Protein AF-A0A2P6NDX2-F1 (afdb_monomer_lite)

Organism: NCBI:txid1890364

Structure (mmCIF, N/CA/C/O backbone):
data_AF-A0A2P6NDX2-F1
#
_entry.id   AF-A0A2P6NDX2-F1
#
loop_
_atom_site.group_PDB
_atom_site.id
_atom_site.type_symbol
_atom_site.label_atom_id
_atom_site.label_alt_id
_atom_site.label_comp_id
_atom_site.label_asym_id
_atom_site.label_entity_id
_atom_site.label_seq_id
_atom_site.pdbx_PDB_ins_code
_atom_site.Cartn_x
_atom_site.Cartn_y
_atom_site.Cartn_z
_atom_site.occupancy
_atom_site.B_iso_or_equiv
_atom_site.auth_seq_id
_atom_site.auth_comp_id
_atom_site.auth_asym_id
_atom_site.auth_atom_id
_atom_site.pdbx_PDB_model_num
ATOM 1 N N . MET A 1 1 ? 27.995 22.506 40.251 1.00 43.72 1 MET A N 1
ATOM 2 C CA . MET A 1 1 ? 27.588 23.643 39.399 1.00 43.72 1 MET A CA 1
ATOM 3 C C . MET A 1 1 ? 26.147 24.013 39.716 1.00 43.72 1 MET A C 1
ATOM 5 O O . MET A 1 1 ? 25.292 23.154 39.527 1.00 43.72 1 MET A O 1
ATOM 9 N N . PRO A 1 2 ? 25.868 25.212 40.254 1.00 53.62 2 PRO A N 1
ATOM 10 C CA . PRO A 1 2 ? 24.501 25.695 40.445 1.00 53.62 2 PRO A CA 1
ATOM 11 C C . PRO A 1 2 ? 23.892 26.147 39.107 1.00 53.62 2 PRO A C 1
ATOM 13 O O . PRO A 1 2 ? 24.566 26.796 38.309 1.00 53.62 2 PRO A O 1
ATOM 16 N N . SER A 1 3 ? 22.622 25.821 38.857 1.00 50.09 3 SER A N 1
ATOM 17 C CA . SER A 1 3 ? 21.907 26.276 37.656 1.00 50.09 3 SER A CA 1
ATOM 18 C C . SER A 1 3 ? 21.618 27.778 37.718 1.00 50.09 3 SER A C 1
ATOM 20 O O . SER A 1 3 ? 21.120 28.276 38.729 1.00 50.09 3 SER A O 1
ATOM 22 N N . ALA A 1 4 ? 21.885 28.499 36.627 1.00 51.75 4 ALA A N 1
ATOM 23 C CA . ALA A 1 4 ? 21.622 29.933 36.535 1.00 51.75 4 ALA A CA 1
ATOM 24 C C . ALA A 1 4 ? 20.109 30.225 36.549 1.00 51.75 4 ALA A C 1
ATOM 26 O O . ALA A 1 4 ? 19.379 29.828 35.642 1.00 51.75 4 ALA A O 1
ATOM 27 N N . MET A 1 5 ? 19.631 30.937 37.573 1.00 48.62 5 MET A N 1
ATOM 28 C CA . MET A 1 5 ? 18.219 31.313 37.692 1.00 48.62 5 MET A CA 1
ATOM 29 C C . MET A 1 5 ? 17.925 32.588 36.894 1.00 48.62 5 MET A C 1
ATOM 31 O O . MET A 1 5 ? 18.188 33.697 37.360 1.00 48.62 5 MET A O 1
ATOM 35 N N . LEU A 1 6 ? 17.341 32.436 35.704 1.00 50.91 6 LEU A N 1
ATOM 36 C CA . LEU A 1 6 ? 16.860 33.563 34.902 1.00 50.91 6 LEU A CA 1
ATOM 37 C C . LEU A 1 6 ? 15.672 34.248 35.600 1.00 50.91 6 LEU A C 1
ATOM 39 O O . LEU A 1 6 ? 14.599 33.663 35.751 1.00 50.91 6 LEU A O 1
ATOM 43 N N . ARG A 1 7 ? 15.856 35.505 36.019 1.00 58.16 7 ARG A N 1
ATOM 44 C CA . ARG A 1 7 ? 14.767 36.370 36.499 1.00 58.16 7 ARG A CA 1
ATOM 45 C C . ARG A 1 7 ? 14.107 37.082 35.322 1.00 58.16 7 ARG A C 1
ATOM 47 O O . ARG A 1 7 ? 14.784 37.517 34.395 1.00 58.16 7 ARG A O 1
ATOM 54 N N . THR A 1 8 ? 12.789 37.234 35.384 1.00 64.75 8 THR A N 1
ATOM 55 C CA . THR A 1 8 ? 12.047 38.076 34.433 1.00 64.75 8 THR A CA 1
ATOM 56 C C . THR A 1 8 ? 12.105 39.548 34.854 1.00 64.75 8 THR A C 1
ATOM 58 O O . THR A 1 8 ? 12.321 39.851 36.028 1.00 64.75 8 THR A O 1
ATOM 61 N N . ALA A 1 9 ? 11.900 40.477 33.913 1.00 62.69 9 ALA A N 1
ATOM 62 C CA . ALA A 1 9 ? 11.993 41.923 34.166 1.00 62.69 9 ALA A CA 1
ATOM 63 C C . ALA A 1 9 ? 10.978 42.455 35.204 1.00 62.69 9 ALA A C 1
ATOM 65 O O . ALA A 1 9 ? 11.167 43.537 35.747 1.00 62.69 9 ALA A O 1
ATOM 66 N N . SER A 1 10 ? 9.932 41.685 35.524 1.00 70.62 10 SER A N 1
ATOM 67 C CA . SER A 1 10 ? 8.971 41.964 36.601 1.00 70.62 10 SER A CA 1
ATOM 68 C C . SER A 1 10 ? 9.431 41.485 37.989 1.00 70.62 10 SER A C 1
ATOM 70 O O . SER A 1 10 ? 8.636 41.458 38.923 1.00 70.62 10 SER A O 1
ATOM 72 N N . GLY A 1 11 ? 10.684 41.042 38.138 1.00 71.50 11 GLY A N 1
ATOM 73 C CA . GLY A 1 11 ? 11.255 40.547 39.397 1.00 71.50 11 GLY A CA 1
ATOM 74 C C . GLY A 1 11 ? 10.827 39.126 39.789 1.00 71.50 11 GLY A C 1
ATOM 75 O O . GLY A 1 11 ? 11.496 38.495 40.608 1.00 71.50 11 GLY A O 1
ATOM 76 N N . ASN A 1 12 ? 9.770 38.584 39.176 1.00 55.78 12 ASN A N 1
ATOM 77 C CA . ASN A 1 12 ? 9.260 37.252 39.487 1.00 55.78 12 ASN A CA 1
ATOM 78 C C . ASN A 1 12 ? 10.273 36.145 39.146 1.00 55.78 12 ASN A C 1
ATOM 80 O O . ASN A 1 12 ? 10.767 36.030 38.015 1.00 55.78 12 ASN A O 1
ATOM 84 N N . ILE A 1 13 ? 10.528 35.292 40.143 1.00 56.09 13 ILE A N 1
ATOM 85 C CA . ILE A 1 13 ? 11.368 34.097 40.039 1.00 56.09 13 ILE A CA 1
ATOM 86 C C . ILE A 1 13 ? 10.532 32.979 39.409 1.00 56.09 13 ILE A C 1
ATOM 88 O O . ILE A 1 13 ? 9.844 32.223 40.095 1.00 56.09 13 ILE A O 1
ATOM 92 N N . VAL A 1 14 ? 10.588 32.875 38.082 1.00 47.34 14 VAL A N 1
ATOM 93 C CA . VAL A 1 14 ? 9.927 31.799 37.334 1.00 47.34 14 VAL A CA 1
ATOM 94 C C . VAL A 1 14 ? 10.680 30.492 37.581 1.00 47.34 14 VAL A C 1
ATOM 96 O O . VAL A 1 14 ? 11.675 30.195 36.925 1.00 47.34 14 VAL A O 1
ATOM 99 N N . THR A 1 15 ? 10.221 29.690 38.545 1.00 55.28 15 THR A N 1
ATOM 100 C CA . THR A 1 15 ? 10.760 28.334 38.716 1.00 55.28 15 THR A CA 1
ATOM 101 C C . THR A 1 15 ? 10.314 27.454 37.545 1.00 55.28 15 THR A C 1
ATOM 103 O O . THR A 1 15 ? 9.135 27.431 37.194 1.00 55.28 15 THR A O 1
ATOM 106 N N . GLU A 1 16 ? 11.223 26.671 36.961 1.00 53.25 16 GLU A N 1
ATOM 107 C CA . GLU A 1 16 ? 10.950 25.848 35.765 1.00 53.25 16 GLU A CA 1
ATOM 108 C C . GLU A 1 16 ? 9.905 24.725 35.973 1.00 53.25 16 GLU A C 1
ATOM 110 O O . GLU A 1 16 ? 9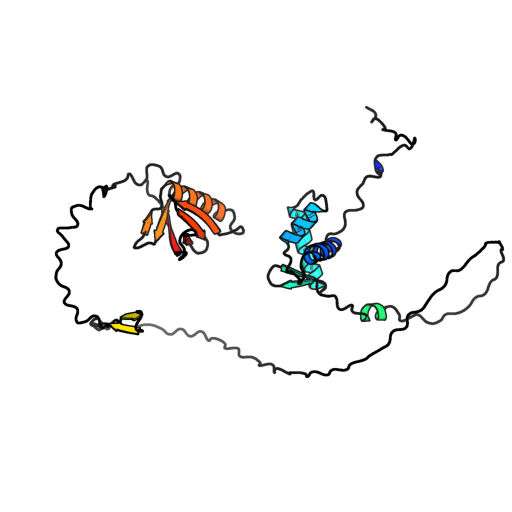.586 23.973 35.051 1.00 53.25 16 GLU A O 1
ATOM 115 N N . LYS A 1 17 ? 9.349 24.577 37.184 1.00 50.41 17 LYS A N 1
ATOM 116 C CA . LYS A 1 17 ? 8.439 23.482 37.550 1.00 50.41 17 LYS A CA 1
ATOM 117 C C . LYS A 1 17 ? 7.085 23.515 36.834 1.00 50.41 17 LYS A C 1
ATOM 119 O O . LYS A 1 17 ? 6.475 22.448 36.723 1.00 50.41 17 LYS A O 1
ATOM 124 N N . GLU A 1 18 ? 6.621 24.674 36.362 1.00 48.09 18 GLU A N 1
ATOM 125 C CA . GLU A 1 18 ? 5.244 24.838 35.861 1.00 48.09 18 GLU A CA 1
ATOM 126 C C . GLU A 1 18 ? 5.066 24.656 34.346 1.00 48.09 18 GLU A C 1
ATOM 128 O O . GLU A 1 18 ? 3.978 24.279 33.917 1.00 48.09 18 GLU A O 1
ATOM 133 N N . ASN A 1 19 ? 6.123 24.752 33.529 1.00 47.47 19 ASN A N 1
ATOM 134 C CA . ASN A 1 19 ? 6.049 24.459 32.084 1.00 47.47 19 ASN A CA 1
ATOM 135 C C . ASN A 1 19 ? 6.001 22.946 31.756 1.00 47.47 19 ASN A C 1
ATOM 137 O O . ASN A 1 19 ? 6.427 22.488 30.694 1.00 47.47 19 ASN A O 1
ATOM 141 N N . LYS A 1 20 ? 5.424 22.140 32.655 1.00 53.25 20 LYS A N 1
ATOM 142 C CA . LYS A 1 20 ? 5.029 20.759 32.362 1.00 53.25 20 LYS A CA 1
ATOM 143 C C . LYS A 1 20 ? 3.720 20.801 31.565 1.00 53.25 20 LYS A C 1
ATOM 145 O O . LYS A 1 20 ? 2.702 21.201 32.128 1.00 53.25 20 LYS A O 1
ATOM 150 N N . PRO A 1 21 ? 3.692 20.368 30.289 1.00 53.44 21 PRO A N 1
ATOM 151 C CA . PRO A 1 21 ? 2.494 20.480 29.464 1.00 53.44 21 PRO A CA 1
ATOM 152 C C . PRO A 1 21 ? 1.323 19.739 30.115 1.00 53.44 21 PRO A C 1
ATOM 154 O O . PRO A 1 21 ? 1.449 18.565 30.485 1.00 53.44 21 PRO A O 1
ATOM 157 N N . ALA A 1 22 ? 0.189 20.434 30.252 1.00 62.97 22 ALA A N 1
ATOM 158 C CA . ALA A 1 22 ? -0.996 19.934 30.941 1.00 62.97 22 ALA A CA 1
ATOM 159 C C . ALA A 1 22 ? -1.358 18.516 30.464 1.00 62.97 22 ALA A C 1
ATOM 161 O O . ALA A 1 22 ? -1.455 18.269 29.260 1.00 62.97 22 ALA A O 1
ATOM 162 N N . LYS A 1 23 ? -1.503 17.591 31.432 1.00 76.06 23 LYS A N 1
ATOM 163 C CA . LYS A 1 23 ? -1.561 16.119 31.270 1.00 76.06 23 LYS A CA 1
ATOM 164 C C . LYS A 1 23 ? -2.088 15.693 29.889 1.00 76.06 23 LYS A C 1
ATOM 166 O O . LYS A 1 23 ? -3.294 15.790 29.652 1.00 76.06 23 LYS A O 1
ATOM 171 N N . LYS A 1 24 ? -1.185 15.222 29.005 1.00 77.25 24 LYS A N 1
ATOM 172 C CA . LYS A 1 24 ? -1.464 14.982 27.572 1.00 77.25 24 LYS A CA 1
ATOM 173 C C . LYS A 1 24 ? -2.834 14.296 27.374 1.00 77.25 24 LYS A C 1
ATOM 175 O O . LYS A 1 24 ? -3.039 13.201 27.906 1.00 77.25 24 LYS A O 1
ATOM 180 N N . PRO A 1 25 ? -3.785 14.924 26.655 1.00 85.50 25 PRO A N 1
ATOM 181 C CA . PRO A 1 25 ? -5.173 14.472 26.612 1.00 85.50 25 PRO A CA 1
ATOM 182 C C . PRO A 1 25 ? -5.307 13.077 26.004 1.00 85.50 25 PRO A C 1
ATOM 184 O O . PRO A 1 25 ? -4.732 12.779 24.960 1.00 85.50 25 PRO A O 1
ATOM 187 N N . ALA A 1 26 ? -6.113 12.220 26.636 1.00 94.19 26 ALA A N 1
ATOM 188 C CA . ALA A 1 26 ? -6.358 10.875 26.130 1.00 94.19 26 ALA A CA 1
ATOM 189 C C . ALA A 1 26 ? -6.898 10.904 24.686 1.00 94.19 26 ALA A C 1
ATOM 191 O O . ALA A 1 26 ? -7.824 11.659 24.386 1.00 94.19 26 ALA A O 1
ATOM 192 N N . TYR A 1 27 ? -6.374 10.036 23.813 1.00 95.56 27 TYR A N 1
ATOM 193 C CA . TYR A 1 27 ? -6.704 9.999 22.378 1.00 95.56 27 TYR A CA 1
ATOM 194 C C . TYR A 1 27 ? -8.216 9.928 22.076 1.00 95.56 27 TYR A C 1
ATOM 196 O O . TYR A 1 27 ? -8.678 10.495 21.088 1.00 95.56 27 TYR A O 1
ATOM 204 N N . SER A 1 28 ? -9.013 9.315 22.958 1.00 94.19 28 SER A N 1
ATOM 205 C CA . SER A 1 28 ? -10.483 9.276 22.875 1.00 94.19 28 SER A CA 1
ATOM 206 C C . SER A 1 28 ? -11.162 10.653 22.953 1.00 94.19 28 SER A C 1
ATOM 208 O O . SER A 1 28 ? -12.260 10.818 22.421 1.00 94.19 28 SER A O 1
ATOM 210 N N . LYS A 1 29 ? -10.519 11.654 23.571 1.00 94.81 29 LYS A N 1
ATOM 211 C CA . LYS A 1 29 ? -10.961 13.059 23.578 1.00 94.81 29 LYS A CA 1
ATOM 212 C C . LYS A 1 29 ? -10.535 13.819 22.315 1.00 94.81 29 LYS A C 1
ATOM 214 O O . LYS A 1 29 ? -11.213 14.770 21.947 1.00 94.81 29 LYS A O 1
ATOM 219 N N . LEU A 1 30 ? -9.461 13.396 21.640 1.00 95.25 30 LEU A N 1
ATOM 220 C CA . LEU A 1 30 ? -8.894 14.081 20.466 1.00 95.25 30 LEU A CA 1
ATOM 221 C C . LEU A 1 30 ? -9.612 13.760 19.147 1.00 95.25 30 LEU A C 1
ATOM 223 O O . LEU A 1 30 ? -9.651 14.599 18.250 1.00 95.25 30 LEU A O 1
ATOM 227 N N . ILE A 1 31 ? -10.218 12.574 19.028 1.00 95.69 31 ILE A N 1
ATOM 228 C CA . ILE A 1 31 ? -10.838 12.114 17.773 1.00 95.69 31 ILE A CA 1
ATOM 229 C C . ILE A 1 31 ? -12.005 13.004 17.320 1.00 95.69 31 ILE A C 1
ATOM 231 O O . ILE A 1 31 ? -12.131 13.263 16.124 1.00 95.69 31 ILE A O 1
ATOM 235 N N . LEU A 1 32 ? -12.860 13.489 18.232 1.00 94.19 32 LEU A N 1
ATOM 236 C CA . LEU A 1 32 ? -14.007 14.315 17.830 1.00 94.19 32 LEU A CA 1
ATOM 237 C C . LEU A 1 32 ? -13.604 15.735 17.386 1.00 94.19 32 LEU A C 1
ATOM 239 O O . LEU A 1 32 ? -14.069 16.137 16.321 1.00 94.19 32 LEU A O 1
ATOM 243 N N . PRO A 1 33 ? -12.723 16.479 18.091 1.00 94.75 33 PRO A N 1
ATOM 244 C CA . PRO A 1 33 ? -12.142 17.720 17.572 1.00 94.75 33 PRO A CA 1
ATOM 245 C C . PRO A 1 33 ? -11.461 17.542 16.209 1.00 94.75 33 PRO A C 1
ATOM 247 O O . PRO A 1 33 ? -11.732 18.321 15.296 1.00 94.75 33 PRO A O 1
ATOM 250 N N . ALA A 1 34 ? -10.659 16.482 16.040 1.00 95.38 34 ALA A N 1
ATOM 251 C CA . ALA A 1 34 ? -9.997 16.167 14.774 1.00 95.38 34 ALA A CA 1
ATOM 252 C C . ALA A 1 34 ? -11.010 15.951 13.636 1.00 95.38 34 ALA A C 1
ATOM 254 O O . ALA A 1 34 ? -10.921 16.594 12.590 1.00 95.38 34 ALA A O 1
ATOM 255 N N . LEU A 1 35 ? -12.027 15.105 13.852 1.00 94.50 35 LEU A N 1
ATOM 256 C CA . LEU A 1 35 ? -13.100 14.883 12.879 1.00 94.50 35 LEU A CA 1
ATOM 257 C C . LEU A 1 35 ? -13.910 16.152 12.602 1.00 94.50 35 LEU A C 1
ATOM 259 O O . LEU A 1 35 ? -14.292 16.370 11.456 1.00 94.50 35 LEU A O 1
ATOM 263 N N . HIS A 1 36 ? -14.170 16.998 13.600 1.00 92.81 36 HIS A N 1
ATOM 264 C CA . HIS A 1 36 ? -14.852 18.272 13.376 1.00 92.81 36 HIS A CA 1
ATOM 265 C C . HIS A 1 36 ? -14.021 19.216 12.504 1.00 92.81 36 HIS A C 1
ATOM 267 O O . HIS A 1 36 ? -14.568 19.776 11.560 1.00 92.81 36 HIS A O 1
ATOM 273 N N . GLN A 1 37 ? -12.719 19.376 12.762 1.00 93.62 37 GLN A N 1
ATOM 274 C CA . GLN A 1 37 ? -11.866 20.247 11.946 1.00 93.62 37 GLN A CA 1
ATOM 275 C C . GLN A 1 37 ? -11.681 19.722 10.518 1.00 93.62 37 GLN A C 1
ATOM 277 O O . GLN A 1 37 ? -11.814 20.493 9.568 1.00 93.62 37 GLN A O 1
ATOM 282 N N . LEU A 1 38 ? -11.421 18.420 10.355 1.00 92.56 38 LEU A N 1
ATOM 283 C CA . LEU A 1 38 ? -11.221 17.804 9.040 1.00 92.56 38 LEU A CA 1
ATOM 284 C C . LEU A 1 38 ? -12.498 17.864 8.185 1.00 92.56 38 LEU A C 1
ATOM 286 O O . LEU A 1 38 ? -12.419 18.211 7.011 1.00 92.56 38 LEU A O 1
ATOM 290 N N . ASN A 1 39 ? -13.678 17.636 8.777 1.00 90.19 39 ASN A N 1
ATOM 291 C CA . ASN A 1 39 ? -14.957 17.757 8.064 1.00 90.19 39 ASN A CA 1
ATOM 292 C C . ASN A 1 39 ? -15.434 19.209 7.875 1.00 90.19 39 ASN A C 1
ATOM 294 O O . ASN A 1 39 ? -16.220 19.464 6.969 1.00 90.19 39 ASN A O 1
ATOM 298 N N . ARG A 1 40 ? -14.984 20.181 8.686 1.00 85.94 40 ARG A N 1
ATOM 299 C CA . ARG A 1 40 ? -15.386 21.598 8.538 1.00 85.94 40 ARG A CA 1
ATOM 300 C C . ARG A 1 40 ? -14.892 22.219 7.227 1.00 85.94 40 ARG A C 1
ATOM 302 O O . ARG A 1 40 ? -15.475 23.199 6.778 1.00 85.94 40 ARG A O 1
ATOM 309 N N . LYS A 1 41 ? -13.852 21.651 6.605 1.00 75.06 41 LYS A N 1
ATOM 310 C CA . LYS A 1 41 ? -13.335 22.088 5.298 1.00 75.06 41 LYS A CA 1
ATOM 311 C C . LYS A 1 41 ? -14.149 21.579 4.096 1.00 75.06 41 L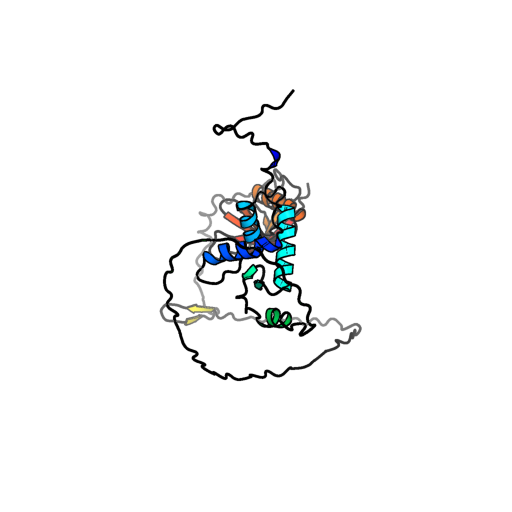YS A C 1
ATOM 313 O O . LYS A 1 41 ? -13.825 21.946 2.973 1.00 75.06 41 LYS A O 1
ATOM 318 N N . SER A 1 42 ? -15.191 20.767 4.299 1.00 68.25 42 SER A N 1
ATOM 319 C CA . SER A 1 42 ? -16.009 20.202 3.217 1.00 68.25 42 SER A CA 1
ATOM 320 C C . SER A 1 42 ? -17.507 20.420 3.435 1.00 68.25 42 SER A C 1
ATOM 322 O O . SER A 1 42 ? -18.053 20.090 4.485 1.00 68.25 42 SER A O 1
ATOM 324 N N . SER A 1 43 ? -18.206 20.904 2.403 1.00 59.34 43 SER A N 1
ATOM 325 C CA . SER A 1 43 ? -19.660 21.159 2.424 1.00 59.34 43 SER A CA 1
ATOM 326 C C . SER A 1 43 ? -20.520 19.895 2.583 1.00 59.34 43 SER A C 1
ATOM 328 O O . SER A 1 43 ? -21.696 19.973 2.940 1.00 59.34 43 SER A O 1
ATOM 330 N N . ARG A 1 44 ? -19.940 18.716 2.336 1.00 70.00 44 ARG A N 1
ATOM 331 C CA . ARG A 1 44 ? -20.549 17.397 2.546 1.00 70.00 44 ARG A CA 1
ATOM 332 C C . ARG A 1 44 ? -19.759 16.637 3.612 1.00 70.00 44 ARG A C 1
ATOM 334 O O . ARG A 1 44 ? -18.568 16.865 3.789 1.00 70.00 44 ARG A O 1
ATOM 341 N N . ALA A 1 45 ? -20.416 15.718 4.319 1.00 75.50 45 ALA A N 1
ATOM 342 C CA . ALA A 1 45 ? -19.763 14.897 5.338 1.00 75.50 45 ALA A CA 1
ATOM 343 C C . ALA A 1 45 ? -18.745 13.949 4.679 1.00 75.50 45 ALA A C 1
ATOM 345 O O . ALA A 1 45 ? -19.141 12.986 4.020 1.00 75.50 45 ALA A O 1
ATOM 346 N N . HIS A 1 46 ? -17.448 14.234 4.812 1.00 83.94 46 HIS A N 1
ATOM 347 C CA . HIS A 1 46 ? -16.406 13.474 4.128 1.00 83.94 46 HIS A CA 1
ATOM 348 C C . HIS A 1 46 ? -15.913 12.270 4.954 1.00 83.94 46 HIS A C 1
ATOM 350 O O . HIS A 1 46 ? -15.719 12.357 6.169 1.00 83.94 46 HIS A O 1
ATOM 356 N N . PRO A 1 47 ? -15.690 11.112 4.309 1.00 91.38 47 PRO A N 1
ATOM 357 C CA . PRO A 1 47 ? -15.188 9.918 4.978 1.00 91.38 47 PRO A CA 1
ATOM 358 C C . PRO A 1 47 ? -13.701 10.083 5.339 1.00 91.38 47 PRO A C 1
ATOM 360 O O . PRO A 1 47 ? -12.813 9.817 4.533 1.00 91.38 47 PRO A O 1
ATOM 363 N N . THR A 1 48 ? -13.421 10.484 6.580 1.00 95.62 48 THR A N 1
ATOM 364 C CA . THR A 1 48 ? -12.058 10.706 7.093 1.00 95.62 48 THR A CA 1
ATOM 365 C C . THR A 1 48 ? -11.385 9.375 7.446 1.00 95.62 48 THR A C 1
ATOM 367 O O . THR A 1 48 ? -11.944 8.586 8.203 1.00 95.62 48 THR A O 1
ATOM 370 N N . SER A 1 49 ? -10.181 9.107 6.938 1.00 96.50 49 SER A N 1
ATOM 371 C CA . SER A 1 49 ? -9.435 7.868 7.218 1.00 96.50 49 SER A CA 1
ATOM 372 C C . SER A 1 49 ? -8.590 7.958 8.502 1.00 96.50 49 SER A C 1
ATOM 374 O O . SER A 1 49 ? -8.277 9.051 8.983 1.00 96.50 49 SER A O 1
ATOM 376 N N . VAL A 1 50 ? -8.170 6.817 9.071 1.00 96.19 50 VAL A N 1
ATOM 377 C CA . VAL A 1 50 ? -7.288 6.831 10.262 1.00 96.19 50 VAL A CA 1
ATOM 378 C C . VAL A 1 50 ? -5.939 7.523 9.997 1.00 96.19 50 VAL A C 1
ATOM 380 O O . VAL A 1 50 ? -5.533 8.307 10.852 1.00 96.19 50 VAL A O 1
ATOM 383 N N . PRO A 1 51 ? -5.250 7.328 8.850 1.00 97.00 51 PRO A N 1
ATOM 384 C CA . PRO A 1 51 ? -4.027 8.075 8.543 1.00 97.00 51 PRO A CA 1
ATOM 385 C C . PRO A 1 51 ? -4.213 9.599 8.561 1.00 97.00 51 PRO A C 1
ATOM 387 O O . PRO A 1 51 ? -3.337 10.304 9.057 1.00 97.00 51 PRO A O 1
ATOM 390 N N . ALA A 1 52 ? -5.364 10.114 8.110 1.00 95.94 52 ALA A N 1
ATOM 391 C CA . ALA A 1 52 ? -5.672 11.544 8.183 1.00 95.94 52 ALA A CA 1
ATOM 392 C C . ALA A 1 52 ? -5.833 12.034 9.635 1.00 95.94 52 ALA A C 1
ATOM 394 O O . ALA A 1 52 ? -5.316 13.095 9.983 1.00 95.94 52 ALA A O 1
ATOM 395 N N . LEU A 1 53 ? -6.476 11.240 10.504 1.00 96.06 53 LEU A N 1
ATOM 396 C CA . LEU A 1 53 ? -6.554 11.531 11.942 1.00 96.06 53 LEU A CA 1
ATOM 397 C C . LEU A 1 53 ? -5.172 11.505 12.607 1.00 96.06 53 LEU A C 1
ATOM 399 O O . LEU A 1 53 ? -4.861 12.406 13.379 1.00 96.06 53 LEU A O 1
ATOM 403 N N . VAL A 1 54 ? -4.331 10.516 12.291 1.00 96.62 54 VAL A N 1
ATOM 404 C CA . VAL A 1 54 ? -2.957 10.433 12.816 1.00 96.62 54 VAL A CA 1
ATOM 405 C C . VAL A 1 54 ? -2.143 11.651 12.375 1.00 96.62 54 VAL A C 1
ATOM 407 O O . VAL A 1 54 ? -1.568 12.316 13.230 1.00 96.62 54 VAL A O 1
ATOM 410 N N . LYS A 1 55 ? -2.168 12.010 11.082 1.00 96.12 55 LYS A N 1
ATOM 411 C CA . LYS A 1 55 ? -1.482 13.205 10.561 1.00 96.12 55 LYS A CA 1
ATOM 412 C C . LYS A 1 55 ? -1.971 14.488 11.242 1.00 96.12 55 LYS A C 1
ATOM 414 O O . LYS A 1 55 ? -1.147 15.320 11.601 1.00 96.12 55 LYS A O 1
ATOM 419 N N . TRP A 1 56 ? -3.279 14.640 11.471 1.00 95.81 56 TRP A N 1
ATOM 420 C CA . TRP A 1 56 ? -3.814 15.796 12.199 1.00 95.81 56 TRP A CA 1
ATOM 421 C C . TRP A 1 56 ? -3.328 15.839 13.657 1.00 95.81 56 TRP A C 1
ATOM 423 O O . TRP A 1 56 ? -2.896 16.898 14.108 1.00 95.81 56 TRP A O 1
ATOM 433 N N . VAL A 1 57 ? -3.329 14.713 14.387 1.00 95.94 57 VAL A N 1
ATOM 434 C CA . VAL A 1 57 ? -2.843 14.691 15.782 1.00 95.94 57 VAL A CA 1
ATOM 435 C C . VAL A 1 57 ? -1.342 15.001 15.841 1.00 95.94 57 VAL A C 1
ATOM 437 O O . VAL A 1 57 ? -0.960 15.838 16.651 1.00 95.94 57 VAL A O 1
ATOM 440 N N . SER A 1 58 ? -0.514 14.431 14.957 1.00 94.81 58 SER A N 1
ATOM 441 C CA . SER A 1 58 ? 0.931 14.729 14.889 1.00 94.81 58 SER A CA 1
ATOM 442 C C . SER A 1 58 ? 1.254 16.198 14.586 1.00 94.81 58 SER A C 1
ATOM 444 O O . SER A 1 58 ? 2.327 16.662 14.948 1.00 94.81 58 SER A O 1
ATOM 446 N N . LEU A 1 59 ? 0.353 16.927 13.917 1.00 94.06 59 LEU A N 1
ATOM 447 C CA . LEU A 1 59 ? 0.515 18.358 13.620 1.00 94.06 59 LEU A CA 1
ATOM 448 C C . LEU A 1 59 ? 0.031 19.279 14.754 1.00 94.06 59 LEU A C 1
ATOM 450 O O . LEU A 1 59 ? 0.396 20.448 14.774 1.00 94.06 59 LEU A O 1
ATOM 454 N N . ASN A 1 60 ? -0.802 18.779 15.675 1.00 94.81 60 ASN A N 1
ATOM 455 C CA . ASN A 1 60 ? -1.380 19.567 16.775 1.00 94.81 60 ASN A CA 1
ATOM 456 C C . ASN A 1 60 ? -0.783 19.213 18.151 1.00 94.81 60 ASN A C 1
ATOM 458 O O . ASN A 1 60 ? -1.002 19.941 19.118 1.00 94.81 60 ASN A O 1
ATOM 462 N N . TYR A 1 61 ? -0.060 18.095 18.264 1.00 93.06 61 TYR A N 1
ATOM 463 C CA . TYR A 1 61 ? 0.497 17.589 19.516 1.00 93.06 61 TYR A CA 1
ATOM 464 C C . TYR A 1 61 ? 1.863 16.941 19.282 1.00 93.06 61 TYR A C 1
ATOM 466 O O . TYR A 1 61 ? 2.003 16.089 18.409 1.00 93.06 61 TYR A O 1
ATOM 474 N N . ASP A 1 62 ? 2.841 17.259 20.135 1.00 92.25 62 ASP A N 1
ATOM 475 C CA . ASP A 1 62 ? 4.101 16.512 20.211 1.00 92.25 62 ASP A CA 1
ATOM 476 C C . ASP A 1 62 ? 3.828 15.027 20.535 1.00 92.25 62 ASP A C 1
ATOM 478 O O . ASP A 1 62 ? 3.310 14.683 21.610 1.00 92.25 62 ASP A O 1
ATOM 482 N N . LEU A 1 63 ? 4.197 14.144 19.605 1.00 91.12 63 LEU A N 1
ATOM 483 C CA . LEU A 1 63 ? 4.075 12.693 19.710 1.00 91.12 63 LEU A CA 1
ATOM 484 C C . LEU A 1 63 ? 5.459 12.035 19.621 1.00 91.12 63 LEU A C 1
ATOM 486 O O . LEU A 1 63 ? 5.919 11.699 18.532 1.00 91.12 63 LEU A O 1
ATOM 490 N N . LYS A 1 64 ? 6.064 11.750 20.783 1.00 89.81 64 LYS A N 1
ATOM 491 C CA . LYS A 1 64 ? 7.356 11.037 20.907 1.00 89.81 64 LYS A CA 1
ATOM 492 C C . LYS A 1 64 ? 7.444 9.699 20.151 1.00 89.81 64 LYS A C 1
ATOM 494 O O . LYS A 1 64 ? 8.540 9.250 19.851 1.00 89.81 64 LYS A O 1
ATOM 499 N N . ASP A 1 65 ? 6.313 9.047 19.879 1.00 94.94 65 ASP A N 1
ATOM 500 C CA . ASP A 1 65 ? 6.237 7.803 19.106 1.00 94.94 65 ASP A CA 1
ATOM 501 C C . ASP A 1 65 ? 4.965 7.803 18.244 1.00 94.94 65 ASP A C 1
ATOM 503 O O . ASP A 1 65 ? 3.846 7.612 18.736 1.00 94.94 65 ASP A O 1
ATOM 507 N N . GLN A 1 66 ? 5.143 8.003 16.936 1.00 94.38 66 GLN A N 1
ATOM 508 C CA . GLN A 1 66 ? 4.048 8.009 15.967 1.00 94.38 66 GLN A CA 1
ATOM 509 C C . GLN A 1 66 ? 3.425 6.617 15.758 1.00 94.38 66 GLN A C 1
ATOM 511 O O . GLN A 1 66 ? 2.219 6.525 15.517 1.00 94.38 66 GLN A O 1
ATOM 516 N N . ARG A 1 67 ? 4.199 5.525 15.877 1.00 96.12 67 ARG A N 1
ATOM 517 C CA . ARG A 1 67 ? 3.700 4.150 15.684 1.00 96.12 67 ARG A CA 1
ATOM 518 C C . ARG A 1 67 ? 2.752 3.773 16.825 1.00 96.12 67 ARG A C 1
ATOM 520 O O . ARG A 1 67 ? 1.624 3.340 16.572 1.00 96.12 67 ARG A O 1
ATOM 527 N N . ARG A 1 68 ? 3.154 4.010 18.077 1.00 96.00 68 ARG A N 1
ATOM 528 C CA . ARG A 1 68 ? 2.320 3.762 19.267 1.00 96.00 68 ARG A CA 1
ATOM 529 C C . ARG A 1 68 ? 1.136 4.723 19.350 1.00 96.00 68 ARG A C 1
ATOM 531 O O . ARG A 1 68 ? 0.031 4.283 19.669 1.00 96.00 68 ARG A O 1
ATOM 538 N N . ALA A 1 69 ? 1.307 5.996 18.982 1.00 94.88 69 ALA A N 1
ATOM 539 C CA . ALA A 1 69 ? 0.187 6.931 18.866 1.00 94.88 69 ALA A CA 1
ATOM 540 C C . ALA A 1 69 ? -0.848 6.464 17.825 1.00 94.88 69 ALA A C 1
ATOM 542 O O . ALA A 1 69 ? -2.042 6.428 18.126 1.00 94.88 69 ALA A O 1
ATOM 543 N N . ALA A 1 70 ? -0.414 6.014 16.642 1.00 96.06 70 ALA A N 1
ATOM 544 C CA . ALA A 1 70 ? -1.309 5.485 15.613 1.00 96.06 70 ALA A CA 1
ATOM 545 C C . ALA A 1 70 ? -2.083 4.237 16.077 1.00 96.06 70 ALA A C 1
ATOM 547 O O . ALA A 1 70 ? -3.275 4.116 15.786 1.00 96.06 70 ALA A O 1
ATOM 548 N N . GLN A 1 71 ? -1.456 3.332 16.839 1.00 97.56 71 GLN A N 1
ATOM 549 C CA . GLN A 1 71 ? -2.152 2.193 17.455 1.00 97.56 71 GLN A CA 1
ATOM 550 C C . GLN A 1 71 ? -3.204 2.641 18.485 1.00 97.56 71 GLN A C 1
ATOM 552 O O . GLN A 1 71 ? -4.336 2.152 18.462 1.00 97.56 71 GLN A O 1
ATOM 557 N N . CYS A 1 72 ? -2.869 3.596 19.358 1.00 96.69 72 CYS A N 1
ATOM 558 C CA . CYS A 1 72 ? -3.805 4.152 20.338 1.00 96.69 72 CYS A CA 1
ATOM 559 C C . CYS A 1 72 ? -4.991 4.868 19.671 1.00 96.69 72 CYS A C 1
ATOM 561 O O . CYS A 1 72 ? -6.132 4.686 20.097 1.00 96.69 72 CYS A O 1
ATOM 563 N N . ILE A 1 73 ? -4.746 5.618 18.591 1.00 96.88 73 ILE A N 1
ATOM 564 C CA . ILE A 1 73 ? -5.789 6.267 17.787 1.00 96.88 73 ILE A CA 1
ATOM 565 C C . ILE A 1 73 ? -6.686 5.213 17.120 1.00 96.88 73 ILE A C 1
ATOM 567 O O . ILE A 1 73 ? -7.903 5.317 17.238 1.00 96.88 73 ILE A O 1
ATOM 571 N N . ARG A 1 74 ? -6.129 4.151 16.510 1.00 97.00 74 ARG A N 1
ATOM 572 C CA . ARG A 1 74 ? -6.921 3.029 15.954 1.00 97.00 74 ARG A CA 1
ATOM 573 C C . ARG A 1 74 ? -7.853 2.414 17.007 1.00 97.00 74 ARG A C 1
ATOM 575 O O . ARG A 1 74 ? -9.051 2.298 16.754 1.00 97.00 74 ARG A O 1
ATOM 582 N N . LYS A 1 75 ? -7.337 2.079 18.198 1.00 97.62 75 LYS A N 1
ATOM 583 C CA . LYS A 1 75 ? -8.147 1.526 19.304 1.00 97.62 75 LYS A CA 1
ATOM 584 C C . LYS A 1 75 ? -9.253 2.497 19.743 1.00 97.62 75 LYS A C 1
ATOM 586 O O . LYS A 1 75 ? -10.409 2.099 19.845 1.00 97.62 75 LYS A O 1
ATOM 591 N N . ALA A 1 76 ? -8.930 3.775 19.940 1.00 97.12 76 ALA A N 1
ATOM 592 C CA . ALA A 1 76 ? -9.900 4.776 20.381 1.00 97.12 76 ALA A CA 1
ATOM 593 C C . ALA A 1 76 ? -10.967 5.120 19.315 1.00 97.12 76 ALA A C 1
ATOM 595 O O . ALA A 1 76 ? -12.103 5.428 19.678 1.00 97.12 76 ALA A O 1
ATOM 596 N N . VAL A 1 77 ? -10.651 5.021 18.016 1.00 97.62 77 VAL A N 1
ATOM 597 C CA . VAL A 1 77 ? -11.642 5.139 16.926 1.00 97.62 77 VAL A CA 1
ATOM 598 C C . VAL A 1 77 ? -12.615 3.958 16.950 1.00 97.62 77 VAL A C 1
ATOM 600 O O . VAL A 1 77 ? -13.823 4.177 16.866 1.00 97.62 77 VAL A O 1
ATOM 603 N N . LEU A 1 78 ? -12.126 2.726 17.133 1.00 96.88 78 LEU A N 1
ATOM 604 C CA . LEU A 1 78 ? -12.984 1.539 17.251 1.00 96.88 78 LEU A CA 1
ATOM 605 C C . LEU A 1 78 ? -13.933 1.636 18.458 1.00 96.88 78 LEU A C 1
ATOM 607 O O . LEU A 1 78 ? -15.124 1.364 18.315 1.00 96.88 78 LEU A O 1
ATOM 611 N N . GLU A 1 79 ? -13.459 2.106 19.616 1.00 96.69 79 GLU A N 1
ATOM 612 C CA . GLU A 1 79 ? -14.328 2.369 20.776 1.00 96.69 79 GLU A CA 1
ATOM 613 C C . GLU A 1 79 ? -15.385 3.448 20.494 1.00 96.69 79 GLU A C 1
ATOM 615 O O . GLU A 1 79 ? -16.553 3.287 20.848 1.00 96.69 79 GLU A O 1
ATOM 620 N N . ALA A 1 80 ? -15.033 4.529 19.793 1.00 95.94 80 ALA A N 1
ATOM 621 C CA . ALA A 1 80 ? -15.998 5.563 19.418 1.00 95.94 80 ALA A CA 1
ATOM 622 C C . ALA A 1 80 ? -17.046 5.078 18.384 1.00 95.94 80 ALA A C 1
ATOM 624 O O . ALA A 1 80 ? -18.178 5.575 18.382 1.00 95.94 80 ALA A O 1
ATOM 625 N N . VAL A 1 81 ? -16.710 4.078 17.558 1.00 96.00 81 VAL A N 1
ATOM 626 C CA . VAL A 1 81 ? -17.663 3.365 16.685 1.00 96.00 81 VAL A CA 1
ATOM 627 C C . VAL A 1 81 ? -18.567 2.425 17.494 1.00 96.00 81 VAL A C 1
ATOM 629 O O . VAL A 1 81 ? -19.783 2.471 17.304 1.00 96.00 81 VAL A O 1
ATOM 632 N N . LYS A 1 82 ? -18.037 1.653 18.460 1.00 95.44 82 LYS A N 1
ATOM 633 C CA . LYS A 1 82 ? -18.858 0.854 19.402 1.00 95.44 82 LYS A CA 1
ATOM 634 C C . LYS A 1 82 ? -19.863 1.728 20.161 1.00 95.44 82 LYS A C 1
ATOM 636 O O . LYS A 1 82 ? -21.036 1.379 20.264 1.00 95.44 82 LYS A O 1
ATOM 641 N N . GLN A 1 83 ? -19.423 2.904 20.617 1.00 94.06 83 GLN A N 1
ATOM 642 C CA . GLN A 1 83 ? -20.253 3.926 21.272 1.00 94.06 83 GLN A CA 1
ATOM 643 C C . GLN A 1 83 ? -21.257 4.620 20.325 1.00 94.06 83 GLN A C 1
ATOM 645 O O . GLN A 1 83 ? -22.003 5.489 20.770 1.00 94.06 83 GLN A O 1
ATOM 650 N N . LYS A 1 84 ? -21.284 4.284 19.024 1.00 94.19 84 LYS A N 1
ATOM 651 C CA . LYS A 1 84 ? -22.161 4.880 17.993 1.00 94.19 84 LYS A CA 1
ATOM 652 C C . LYS A 1 84 ? -22.026 6.409 17.864 1.00 94.19 84 LYS A C 1
ATOM 654 O O . LYS A 1 84 ? -22.952 7.076 17.410 1.00 94.19 84 LYS A O 1
ATOM 659 N N . ARG A 1 85 ? -20.859 6.961 18.229 1.00 93.44 85 ARG A N 1
ATOM 660 C CA . ARG A 1 85 ? -20.502 8.394 18.103 1.00 93.44 85 ARG A CA 1
ATOM 661 C C . ARG A 1 85 ? -19.907 8.729 16.731 1.00 93.44 85 ARG A C 1
ATOM 663 O O . ARG A 1 85 ? -19.757 9.896 16.376 1.00 93.44 85 ARG A O 1
ATOM 670 N N . ILE A 1 86 ? -19.524 7.692 15.988 1.00 95.31 86 ILE A N 1
ATOM 671 C CA . ILE A 1 86 ? -18.893 7.726 14.669 1.00 95.31 86 ILE A CA 1
ATOM 672 C C . ILE A 1 86 ? -19.480 6.562 13.860 1.00 95.31 86 ILE A C 1
ATOM 674 O O . ILE A 1 86 ? -19.661 5.469 14.397 1.00 95.31 86 ILE A O 1
ATOM 678 N N . LYS A 1 87 ? -19.755 6.772 12.568 1.00 95.31 87 LYS A N 1
ATOM 679 C CA . LYS A 1 87 ? -20.136 5.713 11.625 1.00 95.31 87 LYS A CA 1
ATOM 680 C C . LYS A 1 87 ? -18.939 5.378 10.740 1.00 95.31 87 LYS A C 1
ATOM 682 O O . LYS A 1 87 ? -18.412 6.256 10.059 1.00 95.31 87 LYS A O 1
ATOM 687 N N . GLN A 1 88 ? -18.545 4.109 10.715 1.00 96.44 88 GLN A N 1
ATOM 688 C CA . GLN A 1 88 ? -17.586 3.604 9.736 1.00 96.44 88 GLN A CA 1
ATOM 689 C C . GLN A 1 88 ? -18.267 3.414 8.369 1.00 96.44 88 GLN A C 1
ATOM 691 O O . GLN A 1 88 ? -19.412 2.963 8.289 1.00 96.44 88 GLN A O 1
ATOM 696 N N . ILE A 1 89 ? -17.561 3.767 7.296 1.00 94.75 89 ILE A N 1
ATOM 697 C CA . ILE A 1 89 ? -17.934 3.546 5.897 1.00 94.75 89 ILE A CA 1
ATOM 698 C C . ILE A 1 89 ? -16.675 3.070 5.165 1.00 94.75 89 ILE A C 1
ATOM 700 O O . ILE A 1 89 ? -15.718 3.829 5.004 1.00 94.75 89 ILE A O 1
ATOM 704 N N . ARG A 1 90 ? -16.664 1.799 4.739 1.00 92.56 90 ARG A N 1
ATOM 705 C CA . ARG A 1 90 ? -15.463 1.103 4.237 1.00 92.56 90 ARG A CA 1
ATOM 706 C C . ARG A 1 90 ? -14.297 1.247 5.242 1.00 92.56 90 ARG A C 1
ATOM 708 O O . ARG A 1 90 ? -14.444 0.840 6.393 1.00 92.56 90 ARG A O 1
ATOM 715 N N . GLN A 1 91 ? -13.170 1.835 4.838 1.00 93.75 91 GLN A N 1
ATOM 716 C CA . GLN A 1 91 ? -11.974 2.050 5.673 1.00 93.75 91 GLN A CA 1
ATOM 717 C C . GLN A 1 91 ? -11.939 3.422 6.386 1.00 93.75 91 GLN A C 1
ATOM 719 O O . GLN A 1 91 ? -10.960 3.754 7.057 1.00 93.75 91 GLN A O 1
ATOM 724 N N . SER A 1 92 ? -12.999 4.221 6.245 1.00 95.75 92 SER A N 1
ATOM 725 C CA . SER A 1 92 ? -13.063 5.610 6.704 1.00 95.75 92 SER A CA 1
ATOM 726 C C . SER A 1 92 ? -14.244 5.866 7.641 1.00 95.75 92 SER A C 1
ATOM 728 O O . SER A 1 92 ? -15.123 5.026 7.828 1.00 95.75 92 SER A O 1
ATOM 730 N N . PHE A 1 93 ? -14.264 7.048 8.248 1.00 95.25 93 PHE A N 1
ATOM 731 C CA . PHE A 1 93 ? -15.109 7.392 9.382 1.00 95.25 93 PHE A CA 1
ATOM 732 C C . PHE A 1 93 ? -15.817 8.723 9.141 1.00 95.25 93 PHE A C 1
ATOM 734 O O . PHE A 1 93 ? -15.198 9.717 8.765 1.00 95.25 93 PHE A O 1
ATOM 741 N N . ILE A 1 94 ? -17.127 8.742 9.380 1.00 94.12 94 ILE A N 1
ATOM 742 C CA . ILE A 1 94 ? -17.954 9.947 9.356 1.00 94.12 94 ILE A CA 1
ATOM 743 C C . ILE A 1 94 ? -18.499 10.187 10.760 1.00 94.12 94 ILE A C 1
ATOM 745 O O . ILE A 1 94 ? -19.009 9.271 11.411 1.00 94.12 94 ILE A O 1
ATOM 749 N N . LEU A 1 95 ? -18.425 11.435 11.219 1.00 93.06 95 LEU A N 1
ATOM 750 C CA . LEU A 1 95 ? -19.100 11.863 12.436 1.00 93.06 95 LEU A CA 1
ATOM 751 C C . LEU A 1 95 ? -20.613 11.661 12.260 1.00 93.06 95 LEU A C 1
ATOM 753 O O . LEU A 1 95 ? -21.240 12.307 11.419 1.00 93.06 95 LEU A O 1
ATOM 757 N N . THR A 1 96 ? -21.225 10.775 13.047 1.00 89.94 96 THR A N 1
ATOM 758 C CA . THR A 1 96 ? -22.689 10.703 13.080 1.00 89.94 96 THR A CA 1
ATOM 759 C C . THR A 1 96 ? -23.217 12.042 13.571 1.00 89.94 96 THR A C 1
ATOM 761 O O . THR A 1 96 ? -22.813 12.480 14.648 1.00 89.94 96 THR A O 1
ATOM 764 N N . LYS A 1 97 ? -24.161 12.658 12.842 1.00 82.38 97 LYS A N 1
ATOM 765 C CA . LYS A 1 97 ? -25.018 13.700 13.427 1.00 82.38 97 LYS A CA 1
ATOM 766 C C . LYS A 1 97 ? -25.626 13.097 14.688 1.00 82.38 97 LYS A C 1
ATOM 768 O O . LYS A 1 97 ? -26.453 12.190 14.588 1.00 82.38 97 LYS A O 1
ATOM 773 N N . ALA A 1 98 ? -25.161 13.539 15.853 1.00 66.12 98 ALA A N 1
ATOM 774 C CA . ALA A 1 98 ? -25.621 12.995 17.112 1.00 66.12 98 ALA A CA 1
ATOM 775 C C . ALA A 1 98 ? -27.113 13.308 17.228 1.00 66.12 98 ALA A C 1
ATOM 777 O O . ALA A 1 98 ? -27.495 14.457 17.447 1.00 66.12 98 ALA A O 1
ATOM 778 N N . LYS A 1 99 ? -27.962 12.282 17.087 1.00 60.00 99 LYS A N 1
ATOM 779 C CA . LYS A 1 99 ? -29.290 12.331 17.692 1.00 60.00 99 LYS A CA 1
ATOM 780 C C . LYS A 1 99 ? -29.020 12.442 19.185 1.00 60.00 99 LYS A C 1
ATOM 782 O O . LYS A 1 99 ? -28.624 11.463 19.812 1.00 60.00 99 LYS A O 1
ATOM 787 N N . THR A 1 100 ? -29.124 13.656 19.715 1.00 54.62 100 THR A N 1
ATOM 788 C CA . THR A 1 100 ? -28.974 13.948 21.136 1.00 54.62 100 THR A CA 1
ATOM 789 C C . THR A 1 100 ? -30.070 13.189 21.867 1.00 54.62 100 THR A C 1
ATOM 791 O O . THR A 1 100 ? -31.219 13.622 21.929 1.00 54.62 100 THR A O 1
ATOM 794 N N . ASN A 1 101 ? -29.720 11.996 22.356 1.00 51.62 101 ASN A N 1
ATOM 795 C CA . ASN A 1 101 ? -30.625 11.086 23.046 1.00 51.62 101 ASN A CA 1
ATOM 796 C C . ASN A 1 101 ? -30.986 11.681 24.411 1.00 51.62 101 ASN A C 1
ATOM 798 O O . ASN A 1 101 ? -30.449 11.297 25.445 1.00 51.62 101 ASN A O 1
ATOM 802 N N . LYS A 1 102 ? -31.936 12.623 24.391 1.00 54.66 102 LYS A N 1
ATOM 803 C CA . LYS A 1 102 ? -32.459 13.374 25.545 1.00 54.66 102 LYS A CA 1
ATOM 804 C C . LYS A 1 102 ? -32.833 12.467 26.734 1.00 54.66 102 LYS A C 1
ATOM 806 O O . LYS A 1 102 ? -32.686 12.862 27.887 1.00 54.66 102 LYS A O 1
ATOM 811 N N . ARG A 1 103 ? -33.191 11.215 26.422 1.00 52.72 103 ARG A N 1
ATOM 812 C CA . ARG A 1 103 ? -33.514 10.107 27.334 1.00 52.72 103 ARG A CA 1
ATOM 813 C C . ARG A 1 103 ? -32.425 9.720 28.346 1.00 52.72 103 ARG A C 1
ATOM 815 O O . ARG A 1 103 ? -32.775 9.142 29.370 1.00 52.72 103 ARG A O 1
ATOM 822 N N . GLU A 1 104 ? -31.139 9.997 28.110 1.00 52.47 104 GLU A N 1
ATOM 823 C CA . GLU A 1 104 ? -30.100 9.697 29.121 1.00 52.47 104 GLU A CA 1
ATOM 824 C C . GLU A 1 104 ? -30.000 10.764 30.221 1.00 52.47 104 GLU A C 1
ATOM 826 O O . GLU A 1 104 ? -29.611 10.440 31.340 1.00 52.47 104 GLU A O 1
ATOM 831 N N . VAL A 1 105 ? -30.428 12.005 29.958 1.00 52.38 105 VAL A N 1
ATOM 832 C CA . VAL A 1 105 ? -30.513 13.051 30.995 1.00 52.38 105 VAL A CA 1
ATOM 833 C C . VAL A 1 105 ? -31.746 12.831 31.879 1.00 52.38 105 VAL A C 1
ATOM 835 O O . VAL A 1 105 ? -31.669 12.951 33.099 1.00 52.38 105 VAL A O 1
ATOM 838 N N . GLU A 1 106 ? -32.868 12.415 31.284 1.00 53.97 106 GLU A N 1
ATOM 839 C CA . GLU A 1 106 ? -34.125 12.139 31.999 1.00 53.97 106 GLU A CA 1
ATOM 840 C C . GLU A 1 106 ? -33.982 11.015 33.049 1.00 53.97 106 GLU A C 1
ATOM 842 O O . GLU A 1 106 ? -34.626 11.067 34.096 1.00 53.97 106 GLU A O 1
ATOM 847 N N . LYS A 1 107 ? -33.068 10.051 32.852 1.00 53.38 107 LYS A N 1
ATOM 848 C CA . LYS A 1 107 ? -32.800 8.967 33.820 1.00 53.38 107 LYS A CA 1
ATOM 849 C C . LYS A 1 107 ? -31.973 9.357 35.057 1.00 53.38 107 LYS A C 1
ATOM 851 O O . LYS A 1 107 ? -31.747 8.496 35.903 1.00 53.38 107 LYS A O 1
ATOM 856 N N . LYS A 1 108 ? -31.559 10.621 35.210 1.00 52.25 108 LYS A N 1
ATOM 857 C CA . LYS A 1 108 ? -30.957 11.138 36.460 1.00 52.25 108 LYS A CA 1
ATOM 858 C C . LYS A 1 108 ? -31.768 12.235 37.160 1.00 52.25 108 LYS A C 1
ATOM 860 O O . LYS A 1 108 ? -31.293 12.791 38.143 1.00 52.25 108 LYS A O 1
ATOM 865 N N . VAL A 1 109 ? -33.004 12.493 36.717 1.00 53.66 109 VAL A N 1
ATOM 866 C CA . VAL A 1 109 ? -33.939 13.433 37.373 1.00 53.66 109 VAL A CA 1
ATOM 867 C C . VAL A 1 109 ? -35.188 12.705 37.901 1.00 53.66 109 VAL A C 1
ATOM 869 O O . VAL A 1 109 ? -36.309 13.197 37.820 1.00 53.66 109 VAL A O 1
ATOM 872 N N . GLN A 1 110 ? -34.994 11.523 38.494 1.00 54.31 110 GLN A N 1
ATOM 873 C CA . GLN A 1 110 ? -35.909 11.014 39.519 1.00 54.31 110 GLN A CA 1
ATOM 874 C C . GLN A 1 110 ? -35.318 11.366 40.885 1.00 54.31 110 GLN A C 1
ATOM 876 O O . GLN A 1 110 ? -34.318 10.794 41.312 1.00 54.31 110 GLN A O 1
ATOM 881 N N . ALA A 1 111 ? -35.898 12.381 41.524 1.00 57.03 111 ALA A N 1
ATOM 882 C CA . ALA A 1 111 ? -35.390 12.927 42.774 1.00 57.03 111 ALA A CA 1
ATOM 883 C C . ALA A 1 111 ? -35.757 12.041 43.981 1.00 57.03 111 ALA A C 1
ATOM 885 O O . ALA A 1 111 ? -36.908 11.602 44.071 1.00 57.03 111 ALA A O 1
ATOM 886 N N . PRO A 1 112 ? -34.855 11.868 44.968 1.00 55.12 112 PRO A N 1
ATOM 887 C CA . PRO A 1 112 ? -35.236 11.393 46.293 1.00 55.12 112 PRO A CA 1
ATOM 888 C C . PRO A 1 112 ? -36.089 12.472 46.984 1.00 55.12 112 PRO A C 1
ATOM 890 O O . PRO A 1 112 ? -35.585 13.424 47.577 1.00 55.12 112 PRO A O 1
ATOM 893 N N . ARG A 1 113 ? -37.415 12.357 46.868 1.00 57.59 113 ARG A N 1
ATOM 894 C CA . ARG A 1 113 ? -38.364 13.251 47.543 1.00 57.59 113 ARG A CA 1
ATOM 895 C C . ARG A 1 113 ? -38.403 12.948 49.049 1.00 57.59 113 ARG A C 1
ATOM 897 O O . ARG A 1 113 ? -38.742 11.837 49.430 1.00 57.59 113 ARG A O 1
ATOM 904 N N . LYS A 1 114 ? -38.220 13.997 49.863 1.00 57.00 114 LYS A N 1
ATOM 905 C CA . LYS A 1 114 ? -38.567 14.109 51.300 1.00 57.00 114 LYS A CA 1
ATOM 906 C C . LYS A 1 114 ? -37.804 13.216 52.307 1.00 57.00 114 LYS A C 1
ATOM 908 O O . LYS A 1 114 ? -38.214 12.097 52.582 1.00 57.00 114 LYS A O 1
ATOM 913 N N . ARG A 1 115 ? -36.878 13.836 53.049 1.00 45.69 115 ARG A N 1
ATOM 914 C CA . ARG A 1 115 ? -36.931 14.014 54.524 1.00 45.69 115 ARG A CA 1
ATOM 915 C C . ARG A 1 115 ? -36.229 15.357 54.810 1.00 45.69 115 ARG A C 1
ATOM 917 O O . ARG A 1 115 ? -35.138 15.558 54.303 1.00 45.69 115 ARG A O 1
ATOM 924 N N . ALA A 1 116 ? -36.872 16.409 55.318 1.00 55.38 116 ALA A N 1
ATOM 925 C CA . ALA A 1 116 ? -37.642 16.596 56.558 1.00 55.38 116 ALA A CA 1
ATOM 926 C C . ALA A 1 116 ? -36.788 17.229 57.680 1.00 55.38 116 ALA A C 1
ATOM 928 O O . ALA A 1 116 ? -36.180 16.524 58.472 1.00 55.38 116 ALA A O 1
ATOM 929 N N . ARG A 1 117 ? -36.833 18.571 57.713 1.00 54.16 117 ARG A N 1
ATOM 930 C CA . ARG A 1 117 ? -36.846 19.460 58.892 1.00 54.16 117 ARG A CA 1
ATOM 931 C C . ARG A 1 117 ? -35.776 19.282 59.989 1.00 54.16 117 ARG A C 1
ATOM 933 O O . ARG A 1 117 ? -35.887 18.401 60.835 1.00 54.16 117 ARG A O 1
ATOM 940 N N . ARG A 1 118 ? -34.919 20.301 60.125 1.00 51.94 118 ARG A N 1
ATOM 941 C CA . ARG A 1 118 ? -34.686 20.966 61.422 1.00 51.94 118 ARG A CA 1
ATOM 942 C C . ARG A 1 118 ? -34.346 22.445 61.219 1.00 51.94 118 ARG A C 1
ATOM 944 O O . ARG A 1 118 ? -33.643 22.782 60.273 1.00 51.94 118 ARG A O 1
ATOM 951 N N . GLU A 1 119 ? -34.898 23.289 62.083 1.00 62.62 119 GLU A N 1
ATOM 952 C CA . GLU A 1 119 ? -34.599 24.721 62.199 1.00 62.62 119 GLU A CA 1
ATOM 953 C C . GLU A 1 119 ? -33.442 24.925 63.191 1.00 62.62 119 GLU A C 1
ATOM 955 O O . GLU A 1 119 ? -33.434 24.247 64.218 1.00 62.62 119 GLU A O 1
ATOM 960 N N . VAL A 1 120 ? -32.519 25.856 62.907 1.00 52.56 120 VAL A N 1
ATOM 961 C CA . VAL A 1 120 ? -31.759 26.655 63.895 1.00 52.56 120 VAL A CA 1
ATOM 962 C C . VAL A 1 120 ? -31.365 27.979 63.220 1.00 52.56 120 VAL A C 1
ATOM 964 O O . VAL A 1 120 ? -30.887 27.962 62.085 1.00 52.56 120 VAL A O 1
ATOM 967 N N . ASP A 1 121 ? -31.558 29.108 63.897 1.00 55.00 121 ASP A N 1
ATOM 968 C CA . ASP A 1 121 ? -31.136 30.444 63.454 1.00 55.00 121 ASP A CA 1
ATOM 969 C C . ASP A 1 121 ? -29.624 30.689 63.607 1.00 55.00 121 ASP A C 1
ATOM 971 O O . ASP A 1 121 ? -28.977 30.081 64.460 1.00 55.00 121 ASP A O 1
ATOM 975 N N . SER A 1 122 ? -29.072 31.666 62.871 1.00 46.50 122 SER A N 1
ATOM 976 C CA . SER A 1 122 ? -28.021 32.573 63.384 1.00 46.50 122 SER A CA 1
ATOM 977 C C . SER A 1 122 ? -27.795 33.795 62.483 1.00 46.50 122 SER A C 1
ATOM 979 O O . SER A 1 122 ? -27.794 33.700 61.259 1.00 46.50 122 SER A O 1
ATOM 981 N N . SER A 1 123 ? -27.600 34.951 63.121 1.00 47.16 123 SER A N 1
ATOM 982 C CA . SER A 1 123 ? -27.522 36.292 62.519 1.00 47.16 123 SER A CA 1
ATOM 983 C C . SER A 1 123 ? -26.104 36.715 62.100 1.00 47.16 123 SER A C 1
ATOM 985 O O . SER A 1 123 ? -25.151 36.473 62.838 1.00 47.16 123 SER A O 1
ATOM 987 N N . SER A 1 124 ? -25.976 37.388 60.947 1.00 42.91 124 SER A N 1
ATOM 988 C CA . SER A 1 124 ? -24.990 38.444 60.576 1.00 42.91 124 SER A CA 1
ATOM 989 C C . SER A 1 124 ? -25.089 38.688 59.052 1.00 42.91 124 SER A C 1
ATOM 991 O O . SER A 1 124 ? -25.121 37.719 58.302 1.00 42.91 124 SER A O 1
ATOM 993 N N . LYS A 1 125 ? -25.265 39.879 58.452 1.00 49.50 125 LYS A N 1
ATOM 994 C CA . LYS A 1 125 ? -25.131 41.325 58.781 1.00 49.50 125 LYS A CA 1
ATOM 995 C C . LYS A 1 125 ? -23.858 42.031 58.251 1.00 49.50 125 LYS A C 1
ATOM 997 O O . LYS A 1 125 ? -23.031 42.477 59.038 1.00 49.50 125 LYS A O 1
ATOM 1002 N N . SER A 1 126 ? -23.817 42.224 56.930 1.00 47.09 126 SER A N 1
ATOM 1003 C CA . SER A 1 126 ? -23.355 43.430 56.201 1.00 47.09 126 SER A CA 1
ATOM 1004 C C . SER A 1 126 ? -23.933 43.357 54.757 1.00 47.09 126 SER A C 1
ATOM 1006 O O . SER A 1 126 ? -24.190 42.244 54.302 1.00 47.09 126 SER A O 1
ATOM 1008 N N . GLU A 1 127 ? -24.338 44.398 54.009 1.00 52.34 127 GLU A N 1
ATOM 1009 C CA . GLU A 1 127 ? -23.991 45.838 53.936 1.00 52.34 127 GLU A CA 1
ATOM 1010 C C . GLU A 1 127 ? -22.740 46.071 53.043 1.00 52.34 127 GLU A C 1
ATOM 1012 O O . GLU A 1 127 ? -21.657 45.662 53.455 1.00 52.34 127 GLU A O 1
ATOM 1017 N N . ALA A 1 128 ? -22.817 46.634 51.817 1.00 49.19 128 ALA A N 1
ATOM 1018 C CA . ALA A 1 128 ? -23.945 47.263 51.090 1.00 49.19 128 ALA A CA 1
ATOM 1019 C C . ALA A 1 128 ? -24.536 46.387 49.937 1.00 49.19 128 ALA A C 1
ATOM 1021 O O . ALA A 1 128 ? -25.176 45.392 50.281 1.00 49.19 128 ALA A O 1
ATOM 1022 N N . ASP A 1 129 ? -24.508 46.637 48.610 1.00 46.12 129 ASP A N 1
ATOM 1023 C CA . ASP A 1 129 ? -23.835 47.615 47.715 1.00 46.12 129 ASP A CA 1
ATOM 1024 C C . ASP A 1 129 ? -24.685 47.891 46.431 1.00 46.12 129 ASP A C 1
ATOM 1026 O O . ASP A 1 129 ? -25.667 47.191 46.169 1.00 46.12 129 ASP A O 1
ATOM 1030 N N . ASP A 1 130 ? -24.330 48.912 45.628 1.00 51.66 130 ASP A N 1
ATOM 1031 C CA . ASP A 1 130 ? -25.198 49.533 44.599 1.00 51.66 130 ASP A CA 1
ATOM 1032 C C . ASP A 1 130 ? -25.172 48.952 43.153 1.00 51.66 130 ASP A C 1
ATOM 1034 O O . ASP A 1 130 ? -24.126 48.653 42.582 1.00 51.66 130 ASP A O 1
ATOM 1038 N N . LEU A 1 131 ? -26.388 48.864 42.584 1.00 53.78 131 LEU A N 1
ATOM 1039 C CA . LEU A 1 131 ? -26.929 49.141 41.223 1.00 53.78 131 LEU A CA 1
ATOM 1040 C C . LEU A 1 131 ? -26.021 49.456 39.981 1.00 53.78 131 LEU A C 1
ATOM 1042 O O . LEU A 1 131 ? -24.847 49.772 40.121 1.00 53.78 131 LEU A O 1
ATOM 1046 N N . PRO A 1 132 ? -26.559 49.483 38.719 1.00 60.25 132 PRO A N 1
ATOM 1047 C CA . PRO A 1 132 ? -27.952 49.291 38.273 1.00 60.25 132 PRO A CA 1
ATOM 1048 C C . PRO A 1 132 ? -28.191 48.254 37.142 1.00 60.25 132 PRO A C 1
ATOM 1050 O O . PRO A 1 132 ? -27.302 47.777 36.439 1.00 60.25 132 PRO A O 1
ATOM 1053 N N . THR A 1 133 ? -29.476 47.961 36.911 1.00 56.00 133 THR A N 1
ATOM 1054 C CA . THR A 1 133 ? -29.991 47.019 35.895 1.00 56.00 133 THR A CA 1
ATOM 1055 C C . THR A 1 133 ? -29.804 47.452 34.427 1.00 56.00 133 THR A C 1
ATOM 1057 O O . THR A 1 133 ? -29.858 48.637 34.095 1.00 56.00 133 THR A O 1
ATOM 1060 N N . LYS A 1 134 ? -29.745 46.474 33.502 1.00 49.94 134 LYS A N 1
ATOM 1061 C CA . LYS A 1 134 ? -30.170 46.644 32.093 1.00 49.94 134 LYS A CA 1
ATOM 1062 C C . LYS A 1 134 ? -31.086 45.498 31.638 1.00 49.94 134 LYS A C 1
ATOM 1064 O O . LYS A 1 134 ? -31.059 44.400 32.186 1.00 49.94 134 LYS A O 1
ATOM 1069 N N . LYS A 1 135 ? -31.979 45.820 30.697 1.00 46.81 135 LYS A N 1
ATOM 1070 C CA . LYS A 1 135 ? -33.261 45.129 30.457 1.00 46.81 135 LYS A CA 1
ATOM 1071 C C . LYS A 1 135 ? -33.148 43.928 29.504 1.00 46.81 135 LYS A C 1
ATOM 1073 O O . LYS A 1 135 ? -32.273 43.878 28.645 1.00 46.81 135 LYS A O 1
ATOM 1078 N N . THR A 1 136 ? -34.093 42.994 29.628 1.00 45.38 136 THR A N 1
ATOM 1079 C CA . THR A 1 136 ? -34.360 41.932 28.640 1.00 45.38 136 THR A CA 1
ATOM 1080 C C . THR A 1 136 ? -34.958 42.505 27.342 1.00 45.38 136 THR A C 1
ATOM 1082 O O . THR A 1 136 ? -35.370 43.667 27.301 1.00 45.38 136 THR A O 1
ATOM 1085 N N . PRO A 1 137 ? -35.047 41.689 26.276 1.00 58.25 137 PRO A N 1
ATOM 1086 C CA . PRO A 1 137 ? -36.385 41.190 25.937 1.00 58.25 137 PRO A CA 1
ATOM 1087 C C . PRO A 1 137 ? -36.435 39.679 25.645 1.00 58.25 137 PRO A C 1
ATOM 1089 O O . PRO A 1 137 ? -35.527 39.092 25.059 1.00 58.25 137 PRO A O 1
ATOM 1092 N N . ALA A 1 138 ? -37.544 39.039 26.022 1.00 51.19 138 ALA A N 1
ATOM 1093 C CA . ALA A 1 138 ? -37.777 37.616 25.783 1.00 51.19 138 ALA A CA 1
ATOM 1094 C C . ALA A 1 138 ? -38.408 37.364 24.399 1.00 51.19 138 ALA A C 1
ATOM 1096 O O . ALA A 1 138 ? -39.588 37.645 24.181 1.00 51.19 138 ALA A O 1
ATOM 1097 N N . VAL A 1 139 ? -37.655 36.766 23.469 1.00 51.28 139 VAL A N 1
ATOM 1098 C CA . VAL A 1 139 ? -38.186 36.381 22.149 1.00 51.28 139 VAL A CA 1
ATOM 1099 C C . VAL A 1 139 ? -38.928 35.044 22.236 1.00 51.28 139 VAL A C 1
ATOM 1101 O O . VAL A 1 139 ? -38.347 33.965 22.118 1.00 51.28 139 VAL A O 1
ATOM 1104 N N . ARG A 1 140 ? -40.255 35.115 22.391 1.00 51.25 140 ARG A N 1
ATOM 1105 C CA . ARG A 1 140 ? -41.162 33.994 22.097 1.00 51.25 140 ARG A CA 1
ATOM 1106 C C . ARG A 1 140 ? -41.086 33.658 20.600 1.00 51.25 140 ARG A C 1
ATOM 1108 O O . ARG A 1 140 ? -41.376 34.521 19.776 1.00 51.25 140 ARG A O 1
ATOM 1115 N N . ARG A 1 141 ? -40.823 32.399 20.232 1.00 47.59 141 ARG A N 1
ATOM 1116 C CA . ARG A 1 141 ? -41.240 31.840 18.927 1.00 47.59 141 ARG A CA 1
ATOM 1117 C C . ARG A 1 141 ? -41.891 30.469 19.096 1.00 47.59 141 ARG A C 1
ATOM 1119 O O . ARG A 1 141 ? -41.623 29.751 20.056 1.00 47.59 141 ARG A O 1
ATOM 1126 N N . ALA A 1 142 ? -42.851 30.193 18.219 1.00 47.16 142 ALA A N 1
ATOM 1127 C CA . ALA A 1 142 ? -43.935 29.255 18.481 1.00 47.16 142 ALA A CA 1
ATOM 1128 C C . ALA A 1 142 ? -43.577 27.780 18.244 1.00 47.16 142 ALA A C 1
ATOM 1130 O O . ALA A 1 142 ? -42.690 27.437 17.463 1.00 47.16 142 ALA A O 1
ATOM 1131 N N . ARG A 1 143 ? -44.370 26.897 18.864 1.00 46.41 143 ARG A N 1
ATOM 1132 C CA . ARG A 1 143 ? -44.557 25.527 18.378 1.00 46.41 143 ARG A CA 1
ATOM 1133 C C . ARG A 1 143 ? -45.268 25.587 17.022 1.00 46.41 143 ARG A C 1
ATOM 1135 O O . ARG A 1 143 ? -46.350 26.157 16.950 1.00 46.41 143 ARG A O 1
ATOM 1142 N N . VAL A 1 144 ? -44.743 24.901 16.011 1.00 52.56 144 VAL A N 1
ATOM 1143 C CA . VAL A 1 144 ? -45.562 24.367 14.913 1.00 52.56 144 VAL A CA 1
ATOM 1144 C C . VAL A 1 144 ? -45.220 22.892 14.769 1.00 52.56 144 VAL A C 1
ATOM 1146 O O . VAL A 1 144 ? -44.096 22.526 14.435 1.00 52.56 144 VAL A O 1
ATOM 1149 N N . SER A 1 145 ? -46.188 22.035 15.074 1.00 47.59 145 SER A N 1
ATOM 1150 C CA . SER A 1 145 ? -46.082 20.591 14.894 1.00 47.59 145 SER A CA 1
ATOM 1151 C C . SER A 1 145 ? -46.668 20.202 13.542 1.00 47.59 145 SER A C 1
ATOM 1153 O O . SER A 1 145 ? -47.890 20.154 13.408 1.00 47.59 145 SER A O 1
ATOM 1155 N N . LYS A 1 146 ? -45.821 19.864 12.563 1.00 54.16 146 LYS A N 1
ATOM 1156 C CA . LYS A 1 146 ? -46.265 19.057 11.421 1.00 54.16 146 LYS A CA 1
ATOM 1157 C C . LYS A 1 146 ? -46.025 17.576 11.705 1.00 54.16 146 LYS A C 1
ATOM 1159 O O . LYS A 1 146 ? -44.954 17.173 12.156 1.00 54.16 146 LYS A O 1
ATOM 1164 N N . LYS A 1 147 ? -47.080 16.796 11.493 1.00 46.75 147 LYS A N 1
ATOM 1165 C CA . LYS A 1 147 ? -47.211 15.377 11.821 1.00 46.75 147 LYS A CA 1
ATOM 1166 C C . LYS A 1 147 ? -47.343 14.630 10.497 1.00 46.75 147 LYS A C 1
ATOM 1168 O O . LYS A 1 147 ? -48.453 14.441 10.020 1.00 46.75 147 LYS A O 1
ATOM 1173 N N . GLU A 1 148 ? -46.220 14.260 9.893 1.00 50.53 148 GLU A N 1
ATOM 1174 C CA . GLU A 1 148 ? -46.210 13.500 8.638 1.00 50.53 148 GLU A CA 1
ATOM 1175 C C . GLU A 1 148 ? -45.914 12.025 8.936 1.00 50.53 148 GLU A C 1
ATOM 1177 O O . GLU A 1 148 ? -44.792 11.617 9.235 1.00 50.53 148 GLU A O 1
ATOM 1182 N N . THR A 1 149 ? -46.986 11.234 8.923 1.00 47.56 149 THR A N 1
ATOM 1183 C CA . THR A 1 149 ? -46.953 9.773 8.858 1.00 47.56 149 THR A CA 1
ATOM 1184 C C . THR A 1 149 ? -46.494 9.338 7.474 1.00 47.56 149 THR A C 1
ATOM 1186 O O . THR A 1 149 ? -47.146 9.660 6.488 1.00 47.56 149 THR A O 1
ATOM 1189 N N . VAL A 1 150 ? -45.415 8.558 7.420 1.00 48.53 150 VAL A N 1
ATOM 1190 C CA . VAL A 1 150 ? -45.005 7.778 6.244 1.00 48.53 150 VAL A CA 1
ATOM 1191 C C . VAL A 1 150 ? -44.863 6.319 6.685 1.00 48.53 150 VAL A C 1
ATOM 1193 O O . VAL A 1 150 ? -44.531 6.038 7.841 1.00 48.53 150 VAL A O 1
ATOM 1196 N N . GLU A 1 151 ? -45.219 5.398 5.798 1.00 46.94 151 GLU A N 1
ATOM 1197 C CA . GLU A 1 151 ? -45.644 4.044 6.154 1.00 46.94 151 GLU A CA 1
ATOM 1198 C C . GLU A 1 151 ? -44.532 3.068 6.561 1.00 46.94 151 GLU A C 1
ATOM 1200 O O . GLU A 1 151 ? -43.344 3.220 6.26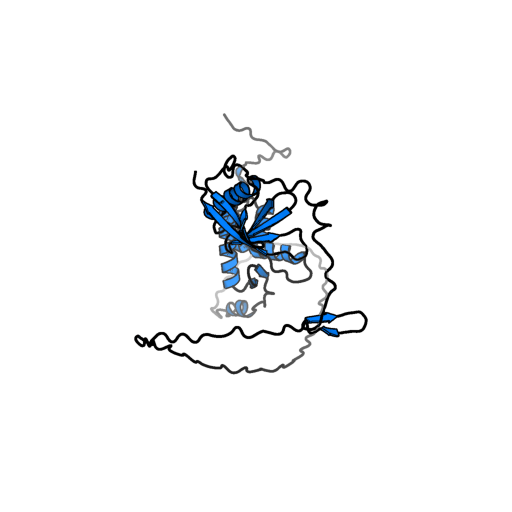7 1.00 46.94 151 GLU A O 1
ATOM 1205 N N . LYS A 1 152 ? -44.961 1.986 7.222 1.00 42.06 152 LYS A N 1
ATOM 1206 C CA . LYS A 1 152 ? -44.142 0.799 7.477 1.00 42.06 152 LYS A CA 1
ATOM 1207 C C . LYS A 1 152 ? -44.163 -0.120 6.250 1.00 42.06 152 LYS A C 1
ATOM 1209 O O . LYS A 1 152 ? -45.000 -1.015 6.178 1.00 42.06 152 LYS A O 1
ATOM 1214 N N . ALA A 1 153 ? -43.191 0.006 5.353 1.00 46.03 153 ALA A N 1
ATOM 1215 C CA . ALA A 1 153 ? -42.913 -1.061 4.390 1.00 46.03 153 ALA A CA 1
ATOM 1216 C C . ALA A 1 153 ? -42.323 -2.289 5.122 1.00 46.03 153 ALA A C 1
ATOM 1218 O O . ALA A 1 153 ? -41.119 -2.364 5.380 1.00 46.03 153 ALA A O 1
ATOM 1219 N N . GLN A 1 154 ? -43.173 -3.248 5.506 1.00 39.72 154 GLN A N 1
ATOM 1220 C CA . GLN A 1 154 ? -42.733 -4.541 6.038 1.00 39.72 154 GLN A CA 1
ATOM 1221 C C . GLN A 1 154 ? -42.218 -5.430 4.899 1.00 39.72 154 GLN A C 1
ATOM 1223 O O . GLN A 1 154 ? -42.995 -6.111 4.237 1.00 39.72 154 GLN A O 1
ATOM 1228 N N . VAL A 1 155 ? -40.900 -5.476 4.695 1.00 47.44 155 VAL A N 1
ATOM 1229 C CA . VAL A 1 155 ? -40.287 -6.497 3.830 1.00 47.44 155 VAL A CA 1
ATOM 1230 C C . VAL A 1 155 ? -40.201 -7.819 4.612 1.00 47.44 155 VAL A C 1
ATOM 1232 O O . VAL A 1 155 ? -39.588 -7.842 5.686 1.00 47.44 155 VAL A O 1
ATOM 1235 N N . PRO A 1 156 ? -40.808 -8.923 4.133 1.00 57.50 156 PRO A N 1
ATOM 1236 C CA . PRO A 1 156 ? -40.866 -10.172 4.883 1.00 57.50 156 PRO A CA 1
ATOM 1237 C C . PRO A 1 156 ? -39.507 -10.879 4.953 1.00 57.50 156 PRO A C 1
ATOM 1239 O O . PRO A 1 156 ? -38.746 -10.943 3.987 1.00 57.50 156 PRO A O 1
ATOM 1242 N N . ARG A 1 157 ? -39.227 -11.490 6.110 1.00 47.66 157 ARG A N 1
ATOM 1243 C CA . ARG A 1 157 ? -38.092 -12.404 6.301 1.00 47.66 157 ARG A CA 1
ATOM 1244 C C . ARG A 1 157 ? -38.288 -13.661 5.443 1.00 47.66 157 ARG A C 1
ATOM 1246 O O . ARG A 1 157 ? -39.039 -14.545 5.853 1.00 47.66 157 ARG A O 1
ATOM 1253 N N . LYS A 1 158 ? -37.566 -13.812 4.326 1.00 54.22 158 LYS A N 1
ATOM 1254 C CA . LYS A 1 158 ? -37.338 -15.159 3.773 1.00 54.22 158 LYS A CA 1
ATOM 1255 C C . LYS A 1 158 ? -36.359 -15.915 4.677 1.00 54.22 158 LYS A C 1
ATOM 1257 O O . LYS A 1 158 ? -35.355 -15.371 5.132 1.00 54.22 158 LYS A O 1
ATOM 1262 N N . ARG A 1 159 ? -36.730 -17.151 5.004 1.00 42.78 159 ARG A N 1
ATOM 1263 C CA . ARG A 1 159 ? -36.118 -18.020 6.016 1.00 42.78 159 ARG A CA 1
ATOM 1264 C C . ARG A 1 159 ? -35.495 -19.215 5.297 1.00 42.78 159 ARG A C 1
ATOM 1266 O O . ARG A 1 159 ? -36.143 -19.755 4.417 1.00 42.78 159 ARG A O 1
ATOM 1273 N N . ALA A 1 160 ? -34.280 -19.581 5.706 1.00 47.81 160 ALA A N 1
ATOM 1274 C CA . ALA A 1 160 ? -33.592 -20.858 5.485 1.00 47.81 160 ALA A CA 1
ATOM 1275 C C . ALA A 1 160 ? -33.820 -21.626 4.161 1.00 47.81 160 ALA A C 1
ATOM 1277 O O . ALA A 1 160 ? -34.872 -22.218 3.940 1.00 47.81 160 ALA A O 1
ATOM 1278 N N . ARG A 1 161 ? -32.721 -21.861 3.440 1.00 51.06 161 ARG A N 1
ATOM 1279 C CA . ARG A 1 161 ? -32.407 -23.219 2.982 1.00 51.06 161 ARG A CA 1
ATOM 1280 C C . ARG A 1 161 ? -30.960 -23.523 3.372 1.00 51.06 161 ARG A C 1
ATOM 1282 O O . ARG A 1 161 ? -30.053 -22.812 2.952 1.00 51.06 161 ARG A O 1
ATOM 1289 N N . ARG A 1 162 ? -30.765 -24.508 4.254 1.00 46.41 162 ARG A N 1
ATOM 1290 C CA . ARG A 1 162 ? -29.532 -25.301 4.236 1.00 46.41 162 ARG A CA 1
ATOM 1291 C C . ARG A 1 162 ? -29.706 -26.278 3.085 1.00 46.41 162 ARG A C 1
ATOM 1293 O O . ARG A 1 162 ? -30.779 -26.864 2.964 1.00 46.41 162 ARG A O 1
ATOM 1300 N N . GLU A 1 163 ? -28.673 -26.436 2.282 1.00 55.69 163 GLU A N 1
ATOM 1301 C CA . GLU A 1 163 ? -28.524 -27.609 1.436 1.00 55.69 163 GLU A CA 1
ATOM 1302 C C . GLU A 1 163 ? -27.270 -28.302 1.944 1.00 55.69 163 GLU A C 1
ATOM 1304 O O . GLU A 1 163 ? -26.157 -27.794 1.807 1.00 55.69 163 GLU A O 1
ATOM 1309 N N . ASP A 1 164 ? -27.486 -29.397 2.663 1.00 45.75 164 ASP A N 1
ATOM 1310 C CA . ASP A 1 164 ? -26.415 -30.237 3.164 1.00 45.75 164 ASP A CA 1
ATOM 1311 C C . ASP A 1 164 ? -25.878 -31.019 1.956 1.00 45.75 164 ASP A C 1
ATOM 1313 O O . ASP A 1 164 ? -26.523 -31.944 1.464 1.00 45.75 164 ASP A O 1
ATOM 1317 N N . ILE A 1 165 ? -24.740 -30.576 1.409 1.00 46.91 165 ILE A N 1
ATOM 1318 C CA . ILE A 1 165 ? -24.124 -31.200 0.232 1.00 46.91 165 ILE A CA 1
ATOM 1319 C C . ILE A 1 165 ? -23.537 -32.547 0.659 1.00 46.91 165 ILE A C 1
ATOM 1321 O O . ILE A 1 165 ? -22.425 -32.633 1.184 1.00 46.91 165 ILE A O 1
ATOM 1325 N N . SER A 1 166 ? -24.332 -33.595 0.451 1.00 48.03 166 SER A N 1
ATOM 1326 C CA . SER A 1 166 ? -23.959 -34.988 0.659 1.00 48.03 166 SER A CA 1
ATOM 1327 C C . SER A 1 166 ? -22.706 -35.340 -0.136 1.00 48.03 166 SER A C 1
ATOM 1329 O O . SER A 1 166 ? -22.634 -35.130 -1.346 1.00 48.03 166 SER A O 1
ATOM 1331 N N . ARG A 1 167 ? -21.725 -35.924 0.549 1.00 50.22 167 ARG A N 1
ATOM 1332 C CA . ARG A 1 167 ? -20.530 -36.496 -0.068 1.00 50.22 167 ARG A CA 1
ATOM 1333 C C . ARG A 1 167 ? -20.891 -37.836 -0.712 1.00 50.22 167 ARG A C 1
ATOM 1335 O O . ARG A 1 167 ? -21.167 -38.791 0.006 1.00 50.22 167 ARG A O 1
ATOM 1342 N N . SER A 1 168 ? -20.860 -37.902 -2.039 1.00 42.47 168 SER A N 1
ATOM 1343 C CA . SER A 1 168 ? -21.006 -39.141 -2.808 1.00 42.47 168 SER A CA 1
ATOM 1344 C C . SER A 1 168 ? -19.857 -39.275 -3.805 1.00 42.47 168 SER A C 1
ATOM 1346 O O . SER A 1 168 ? -19.846 -38.617 -4.846 1.00 42.47 168 SER A O 1
ATOM 1348 N N . GLU A 1 169 ? -18.892 -40.120 -3.466 1.00 51.59 169 GLU A N 1
ATOM 1349 C CA . GLU A 1 169 ? -17.940 -40.693 -4.419 1.00 51.59 169 GLU A CA 1
ATOM 1350 C C . GLU A 1 169 ? -18.663 -41.820 -5.188 1.00 51.59 169 GLU A C 1
ATOM 1352 O O . GLU A 1 169 ? -19.421 -42.575 -4.573 1.00 51.59 169 GLU A O 1
ATOM 1357 N N . PRO A 1 170 ? -18.481 -41.927 -6.515 1.00 52.31 170 PRO A N 1
ATOM 1358 C CA . PRO A 1 170 ? -18.619 -43.205 -7.206 1.00 52.31 170 PRO A CA 1
ATOM 1359 C C . PRO A 1 170 ? -17.313 -43.618 -7.902 1.00 52.31 170 PRO A C 1
ATOM 1361 O O . PRO A 1 170 ? -16.543 -42.784 -8.382 1.00 52.31 170 PRO A O 1
ATOM 1364 N N . ASP A 1 171 ? -17.090 -44.927 -7.950 1.00 38.66 171 ASP A N 1
ATOM 1365 C CA . ASP A 1 171 ? -15.899 -45.569 -8.499 1.00 38.66 171 ASP A CA 1
ATOM 1366 C C . ASP A 1 171 ? -15.799 -45.545 -10.039 1.00 38.66 171 ASP A C 1
ATOM 1368 O O . ASP A 1 171 ? -16.800 -45.614 -10.743 1.00 38.66 171 ASP A O 1
ATOM 1372 N N . GLN A 1 172 ? -14.540 -45.532 -10.494 1.00 41.06 172 GLN A N 1
ATOM 1373 C CA . GLN A 1 172 ? -13.932 -46.323 -11.584 1.00 41.06 172 GLN A CA 1
ATOM 1374 C C . GLN A 1 172 ? -14.532 -46.384 -13.012 1.00 41.06 172 GLN A C 1
ATOM 1376 O O . GLN A 1 172 ? -15.723 -46.506 -13.262 1.00 41.06 172 GLN A O 1
ATOM 1381 N N . SER A 1 173 ? -13.585 -46.460 -13.960 1.00 44.38 173 SER A N 1
ATOM 1382 C CA . SER A 1 173 ? -13.664 -47.136 -15.269 1.00 44.38 173 SER A CA 1
ATOM 1383 C C . SER A 1 173 ? -14.836 -46.821 -16.215 1.00 44.38 173 SER A C 1
ATOM 1385 O O . SER A 1 173 ? -15.880 -47.468 -16.186 1.00 44.38 173 SER A O 1
ATOM 1387 N N . THR A 1 174 ? -14.554 -45.979 -17.212 1.00 39.41 174 THR A N 1
ATOM 1388 C CA . THR A 1 174 ? -15.099 -46.118 -18.573 1.00 39.41 174 THR A CA 1
ATOM 1389 C C . THR A 1 174 ? -13.954 -46.062 -19.587 1.00 39.41 174 THR A C 1
ATOM 1391 O O . THR A 1 174 ? -12.973 -45.345 -19.389 1.00 39.41 174 THR A O 1
ATOM 1394 N N . GLU A 1 175 ? -14.038 -46.884 -20.632 1.00 45.06 175 GLU A N 1
ATOM 1395 C CA . GLU A 1 175 ? -12.933 -47.167 -21.560 1.00 45.06 175 GLU A CA 1
ATOM 1396 C C . GLU A 1 175 ? -12.695 -46.058 -22.602 1.00 45.06 175 GLU A C 1
ATOM 1398 O O . GLU A 1 175 ? -13.576 -45.251 -22.908 1.00 45.06 175 GLU A O 1
ATOM 1403 N N . GLU A 1 176 ? -11.498 -46.045 -23.201 1.00 47.97 176 GLU A N 1
ATOM 1404 C CA . GLU A 1 176 ? -11.190 -45.167 -24.332 1.00 47.97 176 GLU A CA 1
ATOM 1405 C C . GLU A 1 176 ? -12.062 -45.488 -25.554 1.00 47.97 176 GLU A C 1
ATOM 1407 O O . GLU A 1 176 ? -12.031 -46.595 -26.092 1.00 47.97 176 GLU A O 1
ATOM 1412 N N . LYS A 1 177 ? -12.741 -44.470 -26.094 1.00 45.16 177 LYS A N 1
ATOM 1413 C CA . LYS A 1 177 ? -13.297 -44.518 -27.450 1.00 45.16 177 LYS A CA 1
ATOM 1414 C C . LYS A 1 177 ? -12.836 -43.298 -28.245 1.00 45.16 177 LYS A C 1
ATOM 1416 O O . LYS A 1 177 ? -13.366 -42.199 -28.091 1.00 45.16 177 LYS A O 1
ATOM 1421 N N . LYS A 1 178 ? -11.811 -43.486 -29.083 1.00 46.50 178 LYS A N 1
ATOM 1422 C CA . LYS A 1 178 ? -11.299 -42.446 -29.990 1.00 46.50 178 LYS A CA 1
ATOM 1423 C C . LYS A 1 178 ? -12.288 -42.203 -31.130 1.00 46.50 178 LYS A C 1
ATOM 1425 O O . LYS A 1 178 ? -12.254 -42.892 -32.142 1.00 46.50 178 LYS A O 1
ATOM 1430 N 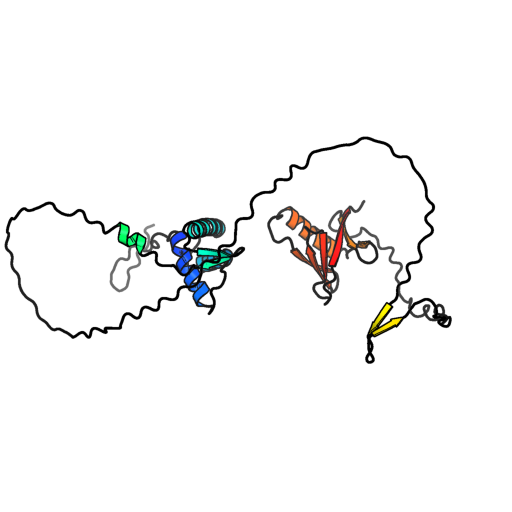N . GLU A 1 179 ? -13.144 -41.198 -30.974 1.00 46.56 179 GLU A N 1
ATOM 1431 C CA . GLU A 1 179 ? -13.834 -40.577 -32.107 1.00 46.56 179 GLU A CA 1
ATOM 1432 C C . GLU A 1 179 ? -12.904 -39.576 -32.800 1.00 46.56 179 GLU A C 1
ATOM 1434 O O . GLU A 1 179 ? -12.501 -38.568 -32.211 1.00 46.56 179 GLU A O 1
ATOM 1439 N N . GLU A 1 180 ? -12.592 -39.829 -34.068 1.00 50.47 180 GLU A N 1
ATOM 1440 C CA . GLU A 1 180 ? -11.809 -38.927 -34.910 1.00 50.47 180 GLU A CA 1
ATOM 1441 C C . GLU A 1 180 ? -12.661 -37.721 -35.344 1.00 50.47 180 GLU A C 1
ATOM 1443 O O . GLU A 1 180 ? -13.326 -37.715 -36.380 1.00 50.47 180 GLU A O 1
ATOM 1448 N N . LYS A 1 181 ? -12.687 -36.684 -34.501 1.00 50.31 181 LYS A N 1
ATOM 1449 C CA . LYS A 1 181 ? -13.440 -35.454 -34.773 1.00 50.31 181 LYS A CA 1
ATOM 1450 C C . LYS A 1 181 ? -12.730 -34.597 -35.813 1.00 50.31 181 LYS A C 1
ATOM 1452 O O . LYS A 1 181 ? -11.807 -33.849 -35.492 1.00 50.31 181 LYS A O 1
ATOM 1457 N N . THR A 1 182 ? -13.233 -34.654 -37.044 1.00 53.62 182 THR A N 1
ATOM 1458 C CA . THR A 1 182 ? -12.910 -33.682 -38.091 1.00 53.62 182 THR A CA 1
ATOM 1459 C C . THR A 1 182 ? -13.156 -32.250 -37.581 1.00 53.62 182 THR A C 1
ATOM 1461 O O . THR A 1 182 ? -14.157 -31.987 -36.903 1.00 53.62 182 THR A O 1
ATOM 1464 N N . PRO A 1 183 ? -12.241 -31.298 -37.840 1.00 48.22 183 PRO A N 1
ATOM 1465 C CA . PRO A 1 183 ? -12.337 -29.961 -37.269 1.00 48.22 183 PRO A CA 1
ATOM 1466 C 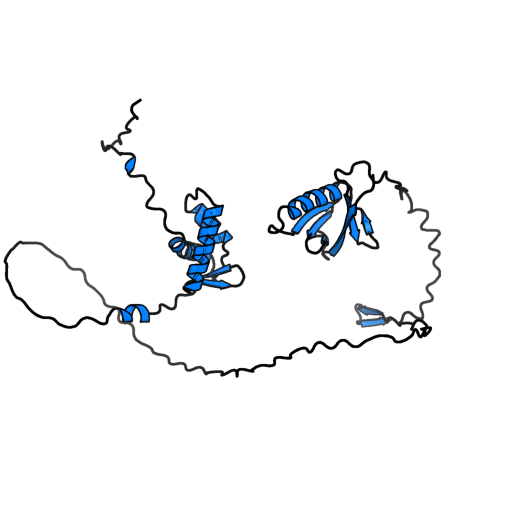C . PRO A 1 183 ? -13.497 -29.186 -37.902 1.00 48.22 183 PRO A C 1
ATOM 1468 O O . PRO A 1 183 ? -13.443 -28.790 -39.066 1.00 48.22 183 PRO A O 1
ATOM 1471 N N . ALA A 1 184 ? -14.547 -28.933 -37.118 1.00 49.53 184 ALA A N 1
ATOM 1472 C CA . ALA A 1 184 ? -15.690 -28.138 -37.553 1.00 49.53 184 ALA A CA 1
ATOM 1473 C C . ALA A 1 184 ? -15.247 -26.713 -37.936 1.00 49.53 184 ALA A C 1
ATOM 1475 O O . ALA A 1 184 ? -14.890 -25.908 -37.069 1.00 49.53 184 ALA A O 1
ATOM 1476 N N . VAL A 1 185 ? -15.282 -26.405 -39.237 1.00 55.22 185 VAL A N 1
ATOM 1477 C CA . VAL A 1 185 ? -14.856 -25.117 -39.802 1.00 55.22 185 VAL A CA 1
ATOM 1478 C C . VAL A 1 185 ? -15.795 -24.006 -39.327 1.00 55.22 185 VAL A C 1
ATOM 1480 O O . VAL A 1 185 ? -16.864 -23.766 -39.891 1.00 55.22 185 VAL A O 1
ATOM 1483 N N . ARG A 1 186 ? -15.393 -23.318 -38.256 1.00 58.00 186 ARG A N 1
ATOM 1484 C CA . ARG A 1 186 ? -16.112 -22.163 -37.713 1.00 58.00 186 ARG A CA 1
ATOM 1485 C C . ARG A 1 186 ? -15.988 -20.989 -38.680 1.00 58.00 186 ARG A C 1
ATOM 1487 O O . ARG A 1 186 ? -14.958 -20.322 -38.705 1.00 58.00 186 ARG A O 1
ATOM 1494 N N . ARG A 1 187 ? -17.047 -20.718 -39.449 1.00 63.09 187 ARG A N 1
ATOM 1495 C CA . ARG A 1 187 ? -17.179 -19.460 -40.197 1.00 63.09 187 ARG A CA 1
ATOM 1496 C C . ARG A 1 187 ? -17.161 -18.288 -39.212 1.00 63.09 187 ARG A C 1
ATOM 1498 O O . ARG A 1 187 ? -17.903 -18.296 -38.231 1.00 63.09 187 ARG A O 1
ATOM 1505 N N . VAL A 1 188 ? -16.306 -17.302 -39.473 1.00 62.88 188 VAL A N 1
ATOM 1506 C CA . VAL A 1 188 ? -16.185 -16.073 -38.677 1.00 62.88 188 VAL A CA 1
ATOM 1507 C C . VAL A 1 188 ? -16.612 -14.903 -39.555 1.00 62.88 188 VAL A C 1
ATOM 1509 O O . VAL A 1 188 ? -15.805 -14.359 -40.306 1.00 62.88 188 VAL A O 1
ATOM 1512 N N . THR A 1 189 ? -17.888 -14.534 -39.471 1.00 72.56 189 THR A N 1
ATOM 1513 C CA . THR A 1 189 ? -18.420 -13.329 -40.119 1.00 72.56 189 THR A CA 1
ATOM 1514 C C . THR A 1 189 ? -17.900 -12.097 -39.383 1.00 72.56 189 THR A C 1
ATOM 1516 O O . THR A 1 189 ? -18.112 -11.952 -38.175 1.00 72.56 189 THR A O 1
ATOM 1519 N N . VAL A 1 190 ? -17.214 -11.205 -40.099 1.00 75.38 190 VAL A N 1
ATOM 1520 C CA . VAL A 1 190 ? -16.642 -9.980 -39.524 1.00 75.38 190 VAL A CA 1
ATOM 1521 C C . VAL A 1 190 ? -17.577 -8.810 -39.812 1.00 75.38 190 VAL A C 1
ATOM 1523 O O . VAL A 1 190 ? -17.965 -8.577 -40.956 1.00 75.38 190 VAL A O 1
ATOM 1526 N N . TRP A 1 191 ? -17.929 -8.065 -38.765 1.00 78.75 191 TRP A N 1
ATOM 1527 C CA . TRP A 1 191 ? -18.754 -6.863 -38.855 1.00 78.75 191 TRP A CA 1
ATOM 1528 C C . TRP A 1 191 ? -17.872 -5.622 -38.773 1.00 78.75 191 TRP A C 1
ATOM 1530 O O . TRP A 1 191 ? -17.158 -5.428 -37.788 1.00 78.75 191 TRP A O 1
ATOM 1540 N N . LEU A 1 192 ? -17.944 -4.775 -39.796 1.00 72.62 192 LEU A N 1
ATOM 1541 C CA . LEU A 1 192 ? -17.279 -3.477 -39.843 1.00 72.62 192 LEU A CA 1
ATOM 1542 C C . LEU A 1 192 ? -18.336 -2.371 -39.878 1.00 72.62 192 LEU A C 1
ATOM 1544 O O . LEU A 1 192 ? -19.407 -2.536 -40.464 1.00 72.62 192 LEU A O 1
ATOM 1548 N N . TYR A 1 193 ? -18.032 -1.249 -39.232 1.00 69.25 193 TYR A N 1
ATOM 1549 C CA . TYR A 1 193 ? -18.873 -0.058 -39.234 1.00 69.25 193 TYR A CA 1
ATOM 1550 C C . TYR A 1 193 ? -18.165 1.045 -40.015 1.00 69.25 193 TYR A C 1
ATOM 1552 O O . TYR A 1 193 ? -17.071 1.463 -39.633 1.00 69.25 193 TYR A O 1
ATOM 1560 N N . ASP A 1 194 ? -18.783 1.507 -41.099 1.00 82.31 194 ASP A N 1
ATOM 1561 C CA . ASP A 1 194 ? -18.316 2.652 -41.877 1.00 82.31 194 ASP A CA 1
ATOM 1562 C C . ASP A 1 194 ? -19.336 3.803 -41.840 1.00 82.31 194 ASP A C 1
ATOM 1564 O O . ASP A 1 194 ? -20.376 3.726 -41.183 1.00 82.31 194 ASP A O 1
ATOM 1568 N N . HIS A 1 195 ? -19.043 4.903 -42.535 1.00 63.19 195 HIS A N 1
ATOM 1569 C CA . HIS A 1 195 ? -19.892 6.101 -42.547 1.00 63.19 195 HIS A CA 1
ATOM 1570 C C . HIS A 1 195 ? -21.291 5.892 -43.168 1.00 63.19 195 HIS A C 1
ATOM 1572 O O . HIS A 1 195 ? -22.133 6.780 -43.064 1.00 63.19 195 HIS A O 1
ATOM 1578 N N . SER A 1 196 ? -21.551 4.735 -43.786 1.00 81.88 196 SER A N 1
ATOM 1579 C CA . SER A 1 196 ? -22.859 4.305 -44.299 1.00 81.88 196 SER A CA 1
ATOM 1580 C C . SER A 1 196 ? -23.536 3.211 -43.454 1.00 81.88 196 SER A C 1
ATOM 1582 O O . SER A 1 196 ? -24.664 2.828 -43.761 1.00 81.88 196 SER A O 1
ATOM 1584 N N . GLY A 1 197 ? -22.899 2.737 -42.374 1.00 75.56 197 GLY A N 1
ATOM 1585 C CA . GLY A 1 197 ? -23.493 1.836 -41.381 1.00 75.56 197 GLY A CA 1
ATOM 1586 C C . GLY A 1 197 ? -22.718 0.535 -41.147 1.00 75.56 197 GLY A C 1
ATOM 1587 O O . GLY A 1 197 ? -21.535 0.414 -41.464 1.00 75.56 197 GLY A O 1
ATOM 1588 N N . TRP A 1 198 ? -23.401 -0.452 -40.558 1.00 74.56 198 TRP A N 1
ATOM 1589 C CA . TRP A 1 198 ? -22.863 -1.796 -40.325 1.00 74.56 198 TRP A CA 1
ATOM 1590 C C . TRP A 1 198 ? -22.903 -2.642 -41.598 1.00 74.56 198 TRP A C 1
ATOM 1592 O O . TRP A 1 198 ? -23.963 -2.801 -42.202 1.00 74.56 198 TRP A O 1
ATOM 1602 N N . LYS A 1 199 ? -21.769 -3.252 -41.951 1.00 73.06 199 LYS A N 1
ATOM 1603 C CA . LYS A 1 199 ? -21.648 -4.230 -43.039 1.00 73.06 199 LYS A CA 1
ATOM 1604 C C . LYS A 1 199 ? -20.972 -5.498 -42.524 1.00 73.06 199 LYS A C 1
ATOM 1606 O O . LYS A 1 199 ? -19.922 -5.440 -41.882 1.00 73.06 199 LYS A O 1
ATOM 1611 N N . SER A 1 200 ? -21.588 -6.641 -42.804 1.00 81.69 200 SER A N 1
ATOM 1612 C CA . SER A 1 200 ? -21.004 -7.966 -42.600 1.00 81.69 200 SER A CA 1
ATOM 1613 C C . SER A 1 200 ? -20.246 -8.401 -43.847 1.00 81.69 200 SER A C 1
ATOM 1615 O O . SER A 1 200 ? -20.797 -8.337 -44.946 1.00 81.69 200 SER A O 1
ATOM 1617 N N . TYR A 1 201 ? -19.033 -8.912 -43.668 1.00 71.81 201 TYR A N 1
ATOM 1618 C CA . TYR A 1 201 ? -18.246 -9.517 -44.737 1.00 71.81 201 TYR A CA 1
ATOM 1619 C C . TYR A 1 201 ? -17.980 -10.984 -44.389 1.00 71.81 201 TYR A C 1
ATOM 1621 O O . TYR A 1 201 ? -17.355 -11.283 -43.366 1.00 71.81 201 TYR A O 1
ATOM 1629 N N . ASP A 1 202 ? -18.462 -11.896 -45.236 1.00 67.94 202 ASP A N 1
ATOM 1630 C CA . ASP A 1 202 ? -18.121 -13.316 -45.159 1.00 67.94 202 ASP A CA 1
ATOM 1631 C C . ASP A 1 202 ? -16.820 -13.568 -45.930 1.00 67.94 202 ASP A C 1
ATOM 1633 O O . ASP A 1 202 ? -16.673 -13.230 -47.103 1.00 67.94 202 ASP A O 1
ATOM 1637 N N . THR A 1 203 ? -15.846 -14.162 -45.247 1.00 60.03 203 THR A N 1
ATOM 1638 C CA . THR A 1 203 ? -14.434 -14.232 -45.658 1.00 60.03 203 THR A CA 1
ATOM 1639 C C . THR A 1 203 ? -14.116 -15.316 -46.697 1.00 60.03 203 THR A C 1
ATOM 1641 O O . THR A 1 203 ? -12.957 -15.673 -46.880 1.00 60.03 203 THR A O 1
ATOM 1644 N N . THR A 1 204 ? -15.124 -15.857 -47.388 1.00 61.03 204 THR A N 1
ATOM 1645 C CA . THR A 1 204 ? -14.998 -17.030 -48.276 1.00 61.03 204 THR A CA 1
ATOM 1646 C C . THR A 1 204 ? -14.812 -16.719 -49.763 1.00 61.03 204 THR A C 1
ATOM 1648 O O . THR A 1 204 ? -14.710 -17.654 -50.553 1.00 61.03 204 THR A O 1
ATOM 1651 N N . THR A 1 205 ? -14.791 -15.449 -50.177 1.00 51.28 205 THR A N 1
ATOM 1652 C CA . THR A 1 205 ? -14.601 -15.074 -51.595 1.00 51.28 205 THR A CA 1
ATOM 1653 C C . THR A 1 205 ? -13.841 -13.754 -51.715 1.00 51.28 205 THR A C 1
ATOM 1655 O O . THR A 1 205 ? -14.395 -12.717 -52.071 1.00 51.28 205 THR A O 1
ATOM 1658 N N . LEU A 1 206 ? -12.555 -13.796 -51.369 1.00 45.47 206 LEU A N 1
ATOM 1659 C CA . LEU A 1 206 ? -11.597 -12.728 -51.641 1.00 45.47 206 LEU A CA 1
ATOM 1660 C C . LEU A 1 206 ? -10.359 -13.330 -52.306 1.00 45.47 206 LEU A C 1
ATOM 1662 O O . LEU A 1 206 ? -9.343 -13.559 -51.649 1.00 45.47 206 LEU A O 1
ATOM 1666 N N . ASP A 1 207 ? -10.458 -13.544 -53.618 1.00 53.25 207 ASP A N 1
ATOM 1667 C CA . ASP A 1 207 ? -9.302 -13.717 -54.501 1.00 53.25 207 ASP A CA 1
ATOM 1668 C C . ASP A 1 207 ? -8.540 -12.385 -54.568 1.00 53.25 207 ASP A C 1
ATOM 1670 O O . ASP A 1 207 ? -8.668 -11.587 -55.499 1.00 53.25 207 ASP A O 1
ATOM 1674 N N . LEU A 1 208 ? -7.794 -12.096 -53.501 1.00 50.72 208 LEU A N 1
ATOM 1675 C CA . LEU A 1 208 ? -6.844 -10.995 -53.476 1.00 50.72 208 LEU A CA 1
ATOM 1676 C C . LEU A 1 208 ? -5.735 -11.315 -54.486 1.00 50.72 208 LEU A C 1
ATOM 1678 O O . LEU A 1 208 ? -5.203 -12.426 -54.449 1.00 50.72 208 LEU A O 1
ATOM 1682 N N . PRO A 1 209 ? -5.356 -10.371 -55.368 1.00 45.38 209 PRO A N 1
ATOM 1683 C CA . PRO A 1 209 ? -4.260 -10.601 -56.295 1.00 45.38 209 PRO A CA 1
ATOM 1684 C C . PRO A 1 209 ? -2.985 -10.922 -55.514 1.00 45.38 209 PRO A C 1
ATOM 1686 O O . PRO A 1 209 ? -2.706 -10.306 -54.481 1.00 45.38 209 PRO A O 1
ATOM 1689 N N . GLU A 1 210 ? -2.210 -11.876 -56.024 1.00 50.44 210 GLU A N 1
ATOM 1690 C CA . GLU A 1 210 ? -0.960 -12.341 -55.425 1.00 50.44 210 GLU A CA 1
ATOM 1691 C C . GLU A 1 210 ? 0.136 -11.272 -55.588 1.00 50.44 210 GLU A C 1
ATOM 1693 O O . GLU A 1 210 ? 1.000 -11.331 -56.460 1.00 50.44 210 GLU A O 1
ATOM 1698 N N . ILE A 1 211 ? 0.052 -10.221 -54.768 1.00 47.34 211 ILE A N 1
ATOM 1699 C CA . ILE A 1 211 ? 1.053 -9.157 -54.701 1.00 47.34 211 ILE A CA 1
ATOM 1700 C C . ILE A 1 211 ? 2.336 -9.780 -54.148 1.00 47.34 211 ILE A C 1
ATOM 1702 O O . ILE A 1 211 ? 2.391 -10.108 -52.961 1.00 47.34 211 ILE A O 1
ATOM 1706 N N . ASP A 1 212 ? 3.360 -9.910 -54.998 1.00 52.31 212 ASP A N 1
ATOM 1707 C CA . ASP A 1 212 ? 4.654 -10.497 -54.635 1.00 52.31 212 ASP A CA 1
ATOM 1708 C C . ASP A 1 212 ? 5.378 -9.656 -53.568 1.00 52.31 212 ASP A C 1
ATOM 1710 O O . ASP A 1 212 ? 6.159 -8.734 -53.824 1.00 52.31 212 ASP A O 1
ATOM 1714 N N . LEU A 1 213 ? 5.069 -9.987 -52.319 1.00 52.41 213 LEU A N 1
ATOM 1715 C CA . LEU A 1 213 ? 5.567 -9.339 -51.114 1.00 52.41 213 LEU A CA 1
ATOM 1716 C C . LEU A 1 213 ? 6.982 -9.789 -50.730 1.00 52.41 213 LEU A C 1
ATOM 1718 O O . LEU A 1 213 ? 7.542 -9.246 -49.773 1.00 52.41 213 LEU A O 1
ATOM 1722 N N . ASN A 1 214 ? 7.586 -10.730 -51.465 1.00 50.62 214 ASN A N 1
ATOM 1723 C CA . ASN A 1 214 ? 8.957 -11.166 -51.205 1.00 50.62 214 ASN A CA 1
ATOM 1724 C C . ASN A 1 214 ? 9.962 -10.104 -51.662 1.00 50.62 214 ASN A C 1
ATOM 1726 O O . ASN A 1 214 ? 10.877 -9.750 -50.916 1.00 50.62 214 ASN A O 1
ATOM 1730 N N . GLN A 1 215 ? 9.758 -9.520 -52.848 1.00 48.94 215 GLN A N 1
ATOM 1731 C CA . GLN A 1 215 ? 10.750 -8.630 -53.456 1.00 48.94 215 GLN A CA 1
ATOM 1732 C C . GLN A 1 215 ? 10.868 -7.253 -52.772 1.00 48.94 215 GLN A C 1
ATOM 1734 O O . GLN A 1 215 ? 11.838 -6.537 -53.004 1.00 48.94 215 GLN A O 1
ATOM 1739 N N . LYS A 1 216 ? 9.931 -6.886 -51.879 1.00 45.88 216 LYS A N 1
ATOM 1740 C CA . LYS A 1 216 ? 9.938 -5.597 -51.151 1.00 45.88 216 LYS A CA 1
ATOM 1741 C C . LYS A 1 216 ? 10.184 -5.695 -49.638 1.00 45.88 216 LYS A C 1
ATOM 1743 O O . LYS A 1 216 ? 10.020 -4.701 -48.929 1.00 45.88 216 LYS A O 1
ATOM 1748 N N . ARG A 1 217 ? 10.608 -6.865 -49.137 1.00 48.22 217 ARG A N 1
ATOM 1749 C CA . ARG A 1 217 ? 11.133 -7.027 -47.763 1.00 48.22 217 ARG A CA 1
ATOM 1750 C C . ARG A 1 217 ? 12.650 -6.866 -47.658 1.00 48.22 217 ARG A C 1
ATOM 1752 O O . ARG A 1 217 ? 13.110 -6.303 -46.669 1.00 48.22 217 ARG A O 1
ATOM 1759 N N . ALA A 1 218 ? 13.400 -7.272 -48.685 1.00 50.31 218 ALA A N 1
ATOM 1760 C CA . ALA A 1 218 ? 14.868 -7.304 -48.673 1.00 50.31 218 ALA A CA 1
ATOM 1761 C C . ALA A 1 218 ? 15.537 -5.969 -48.272 1.00 50.31 218 ALA A C 1
ATOM 1763 O O . ALA A 1 218 ? 16.558 -5.968 -47.593 1.00 50.31 218 ALA A O 1
ATOM 1764 N N . GLU A 1 219 ? 14.938 -4.827 -48.621 1.00 48.72 219 GLU A N 1
ATOM 1765 C CA . GLU A 1 219 ? 15.491 -3.489 -48.347 1.00 48.72 219 GLU A CA 1
ATOM 1766 C C . GLU A 1 219 ? 15.070 -2.888 -46.988 1.00 48.72 219 GLU A C 1
ATOM 1768 O O . GLU A 1 219 ? 15.413 -1.748 -46.676 1.00 48.72 219 GLU A O 1
ATOM 1773 N N . ARG A 1 220 ? 14.323 -3.628 -46.153 1.00 47.97 220 ARG A N 1
ATOM 1774 C CA . ARG A 1 220 ? 13.940 -3.204 -44.787 1.00 47.97 220 ARG A CA 1
ATOM 1775 C C . ARG A 1 220 ? 14.386 -4.156 -43.675 1.00 47.97 220 ARG A C 1
ATOM 1777 O O . ARG A 1 220 ? 14.021 -3.944 -42.523 1.00 47.97 220 ARG A O 1
ATOM 1784 N N . GLU A 1 221 ? 15.229 -5.137 -43.991 1.00 48.03 221 GLU A N 1
ATOM 1785 C CA . GLU A 1 221 ? 15.865 -6.031 -43.006 1.00 48.03 221 GLU A CA 1
ATOM 1786 C C . GLU A 1 221 ? 17.298 -5.594 -42.633 1.00 48.03 221 GLU A C 1
ATOM 1788 O O . GLU A 1 221 ? 18.061 -6.338 -42.015 1.00 48.03 221 GLU A O 1
ATOM 1793 N N . GLY A 1 222 ? 17.648 -4.338 -42.935 1.00 46.66 222 GLY A N 1
ATOM 1794 C CA . GLY A 1 222 ? 18.846 -3.689 -42.410 1.00 46.66 222 GLY A CA 1
ATOM 1795 C C . GLY A 1 222 ? 18.847 -3.661 -40.877 1.00 46.66 222 GLY A C 1
ATOM 1796 O O . GLY A 1 222 ? 17.971 -3.064 -40.253 1.00 46.66 222 GLY A O 1
ATOM 1797 N N . THR A 1 223 ? 19.865 -4.287 -40.284 1.00 48.06 223 THR A N 1
ATOM 1798 C CA . THR A 1 223 ? 20.156 -4.264 -38.838 1.00 48.06 223 THR A CA 1
ATOM 1799 C C . THR A 1 223 ? 19.145 -5.001 -37.943 1.00 48.06 223 THR A C 1
ATOM 1801 O O . THR A 1 223 ? 18.945 -4.641 -36.782 1.00 48.06 223 THR A O 1
ATOM 1804 N N . LEU A 1 224 ? 18.586 -6.123 -38.415 1.00 49.34 224 LEU A N 1
ATOM 1805 C CA . LEU A 1 224 ? 18.176 -7.196 -37.497 1.00 49.34 224 LEU A CA 1
ATOM 1806 C C . LEU A 1 224 ? 19.435 -7.897 -36.956 1.00 49.34 224 LEU A C 1
ATOM 1808 O O . LEU A 1 224 ? 19.857 -8.943 -37.450 1.00 49.34 224 LEU A O 1
ATOM 1812 N N . GLU A 1 225 ? 20.075 -7.293 -35.949 1.00 48.53 225 GLU A N 1
ATOM 1813 C CA . GLU A 1 225 ? 21.231 -7.902 -35.289 1.00 48.53 225 GLU A CA 1
ATOM 1814 C C . GLU A 1 225 ? 20.860 -9.281 -34.737 1.00 48.53 225 GLU A C 1
ATOM 1816 O O . GLU A 1 225 ? 19.989 -9.421 -33.868 1.00 48.53 225 GLU A O 1
ATOM 1821 N N . LYS A 1 226 ? 21.571 -10.303 -35.228 1.00 46.62 226 LYS A N 1
ATOM 1822 C CA . LYS A 1 226 ? 21.509 -11.692 -34.765 1.00 46.62 226 LYS A CA 1
ATOM 1823 C C . LYS A 1 226 ? 22.123 -11.783 -33.366 1.00 46.62 226 LYS A C 1
ATOM 1825 O O . LYS A 1 226 ? 23.234 -12.271 -33.174 1.00 46.62 226 LYS A O 1
ATOM 1830 N N . SER A 1 227 ? 21.377 -11.262 -32.401 1.00 50.31 227 SER A N 1
ATOM 1831 C CA . SER A 1 227 ? 21.749 -11.030 -31.010 1.00 50.31 227 SER A CA 1
ATOM 1832 C C . SER A 1 227 ? 21.821 -12.343 -30.228 1.00 50.31 227 SER A C 1
ATOM 1834 O O . SER A 1 227 ? 21.026 -12.628 -29.334 1.00 50.31 227 SER A O 1
ATOM 1836 N N . VAL A 1 228 ? 22.856 -13.132 -30.537 1.00 45.53 228 VAL A N 1
ATOM 1837 C CA . VAL A 1 228 ? 23.407 -14.177 -29.661 1.00 45.53 228 VAL A CA 1
ATOM 1838 C C . VAL A 1 228 ? 24.104 -13.478 -28.487 1.00 45.53 228 VAL A C 1
ATOM 1840 O O . VAL A 1 228 ? 25.324 -13.487 -28.346 1.00 45.53 228 VAL A O 1
ATOM 1843 N N . ALA A 1 229 ? 23.312 -12.769 -27.684 1.00 52.34 229 ALA A N 1
ATOM 1844 C CA . ALA A 1 229 ? 23.794 -12.014 -26.542 1.00 52.34 229 ALA A CA 1
ATOM 1845 C C . ALA A 1 229 ? 24.304 -12.983 -25.457 1.00 52.34 229 ALA A C 1
ATOM 1847 O O . ALA A 1 229 ? 23.671 -14.019 -25.228 1.00 52.34 229 ALA A O 1
ATOM 1848 N N . PRO A 1 230 ? 25.408 -12.664 -24.754 1.00 55.41 230 PRO A N 1
ATOM 1849 C CA . PRO A 1 230 ? 25.922 -13.486 -23.661 1.00 55.41 230 PRO A CA 1
ATOM 1850 C C . PRO A 1 230 ? 24.956 -13.428 -22.465 1.00 55.41 230 PRO A C 1
ATOM 1852 O O . PRO A 1 230 ? 25.062 -12.567 -21.595 1.00 55.41 230 PRO A O 1
ATOM 1855 N N . ALA A 1 231 ? 23.985 -14.345 -22.444 1.00 55.47 231 ALA A N 1
ATOM 1856 C CA . ALA A 1 231 ? 22.697 -14.212 -21.749 1.00 55.47 231 ALA A CA 1
ATOM 1857 C C . ALA A 1 231 ? 22.725 -14.131 -20.204 1.00 55.47 231 ALA A C 1
ATOM 1859 O O . ALA A 1 231 ? 21.667 -14.004 -19.589 1.00 55.47 231 ALA A O 1
ATOM 1860 N N . ALA A 1 232 ? 23.904 -14.187 -19.580 1.00 60.50 232 ALA A N 1
ATOM 1861 C CA . ALA A 1 232 ? 24.105 -14.054 -18.134 1.00 60.50 232 ALA A CA 1
ATOM 1862 C C . ALA A 1 232 ? 25.161 -12.994 -17.740 1.00 60.50 232 ALA A C 1
ATOM 1864 O O . ALA A 1 232 ? 25.351 -12.728 -16.553 1.00 60.50 232 ALA A O 1
ATOM 1865 N N . ALA A 1 233 ? 25.854 -12.373 -18.704 1.00 70.38 233 ALA A N 1
ATOM 1866 C CA . ALA A 1 233 ? 26.986 -11.482 -18.444 1.00 70.38 233 ALA A CA 1
ATOM 1867 C C . ALA A 1 233 ? 26.533 -10.080 -17.983 1.00 70.38 233 ALA A C 1
ATOM 1869 O O . ALA A 1 233 ? 26.516 -9.130 -18.763 1.00 70.38 233 ALA A O 1
ATOM 1870 N N . GLY A 1 234 ? 26.170 -9.957 -16.702 1.00 81.81 234 GLY A N 1
ATOM 1871 C CA . GLY A 1 234 ? 25.858 -8.674 -16.059 1.00 81.81 234 GLY A CA 1
ATOM 1872 C C . GLY A 1 234 ? 24.610 -8.639 -15.173 1.00 81.81 234 GLY A C 1
ATOM 1873 O O . GLY A 1 234 ? 24.284 -7.566 -14.676 1.00 81.81 234 GLY A O 1
ATOM 1874 N N . LEU A 1 235 ? 23.916 -9.765 -14.964 1.00 88.06 235 LEU A N 1
ATOM 1875 C CA . LEU A 1 235 ? 22.827 -9.850 -13.980 1.00 88.06 235 LEU A CA 1
ATOM 1876 C C . LEU A 1 235 ? 23.380 -9.761 -12.549 1.00 88.06 235 LEU A C 1
ATOM 1878 O O . LEU A 1 235 ? 24.337 -10.457 -12.205 1.00 88.06 235 LEU A O 1
ATOM 1882 N N . LYS A 1 236 ? 22.746 -8.947 -11.699 1.00 93.81 236 LYS A N 1
ATOM 1883 C CA . LYS A 1 236 ? 23.074 -8.824 -10.265 1.00 93.81 236 LYS A CA 1
ATOM 1884 C C . LYS A 1 236 ? 22.555 -10.008 -9.438 1.00 93.81 236 LYS A C 1
ATOM 1886 O O . LYS A 1 236 ? 23.052 -10.252 -8.339 1.00 93.81 236 LYS A O 1
ATOM 1891 N N . TYR A 1 237 ? 21.560 -10.731 -9.954 1.00 95.06 237 TYR A N 1
ATOM 1892 C CA . TYR A 1 237 ? 20.869 -11.825 -9.270 1.00 95.06 237 TYR A CA 1
ATOM 1893 C C . TYR A 1 237 ? 20.781 -13.088 -10.135 1.00 95.06 237 TYR A C 1
ATOM 1895 O O . TYR A 1 237 ? 20.711 -13.024 -11.358 1.00 95.06 237 TYR A O 1
ATOM 1903 N N . ASP A 1 238 ? 20.668 -14.248 -9.484 1.00 95.06 238 ASP A N 1
ATOM 1904 C CA . ASP A 1 238 ? 20.630 -15.582 -10.116 1.00 95.06 238 ASP A CA 1
ATOM 1905 C C . ASP A 1 238 ? 19.307 -15.886 -10.861 1.00 95.06 238 ASP A C 1
ATOM 1907 O O . ASP A 1 238 ? 18.945 -17.042 -11.079 1.00 95.06 238 ASP A O 1
ATOM 1911 N N . HIS A 1 239 ? 18.521 -14.854 -11.173 1.00 95.94 239 HIS A N 1
ATOM 1912 C CA . HIS A 1 239 ? 17.159 -14.961 -11.680 1.00 95.94 239 HIS A CA 1
ATOM 1913 C C . HIS A 1 239 ? 16.864 -13.860 -12.698 1.00 95.94 239 HIS A C 1
ATOM 1915 O O . HIS A 1 239 ? 17.139 -12.684 -12.467 1.00 95.94 239 HIS A O 1
ATOM 1921 N N . LEU A 1 240 ? 16.235 -14.252 -13.802 1.00 95.81 240 LEU A N 1
ATOM 1922 C CA . LEU A 1 240 ? 15.807 -13.371 -14.877 1.00 95.81 240 LEU A CA 1
ATOM 1923 C C . LEU A 1 240 ? 14.280 -13.294 -14.892 1.00 95.81 240 LEU A C 1
ATOM 1925 O O . LEU A 1 240 ? 13.583 -14.315 -14.910 1.00 95.81 240 LEU A O 1
ATOM 1929 N N . TRP A 1 241 ? 13.742 -12.080 -14.897 1.00 97.06 241 TRP A N 1
ATOM 1930 C CA . TRP A 1 241 ? 12.313 -11.868 -15.075 1.00 97.06 241 TRP A CA 1
ATOM 1931 C C . TRP A 1 241 ? 11.926 -11.963 -16.552 1.00 97.06 241 TRP A C 1
ATOM 1933 O O . TRP A 1 241 ? 12.653 -11.534 -17.453 1.00 97.06 241 TRP A O 1
ATOM 1943 N N . GLN A 1 242 ? 10.737 -12.505 -16.799 1.00 97.19 242 GLN A N 1
ATOM 1944 C CA . GLN A 1 242 ? 10.123 -12.618 -18.118 1.00 97.19 242 GLN A CA 1
ATOM 1945 C C . GLN A 1 242 ? 8.682 -12.109 -18.094 1.00 97.19 242 GLN A C 1
ATOM 1947 O O . GLN A 1 242 ? 7.992 -12.214 -17.078 1.00 97.19 242 GLN A O 1
ATOM 1952 N N . TYR A 1 243 ? 8.210 -11.610 -19.233 1.00 97.25 243 TYR A N 1
ATOM 1953 C CA . TYR A 1 243 ? 6.825 -11.204 -19.449 1.00 97.25 243 TYR A CA 1
ATOM 1954 C C . TYR A 1 243 ? 6.212 -11.886 -20.671 1.00 97.25 243 TYR A C 1
ATOM 1956 O O . TYR A 1 243 ? 6.900 -12.249 -21.625 1.00 97.25 243 TYR A O 1
ATOM 1964 N N . GLU A 1 244 ? 4.894 -12.036 -20.649 1.00 97.56 244 GLU A N 1
ATOM 1965 C CA . GLU A 1 244 ? 4.121 -12.635 -21.730 1.00 97.56 244 GLU A CA 1
ATOM 1966 C C . GLU A 1 244 ? 3.693 -11.570 -22.752 1.00 97.56 244 GLU A C 1
ATOM 1968 O O . GLU A 1 244 ? 2.953 -10.636 -22.434 1.00 97.56 244 GLU A O 1
ATOM 1973 N N . HIS A 1 245 ? 4.179 -11.683 -23.991 1.00 95.88 245 HIS A N 1
ATOM 1974 C CA . HIS A 1 245 ? 3.743 -10.861 -25.121 1.00 95.88 245 HIS A CA 1
ATOM 1975 C C . HIS A 1 245 ? 4.080 -11.548 -26.452 1.00 95.88 245 HIS A C 1
ATOM 1977 O O . HIS A 1 245 ? 5.150 -11.325 -27.027 1.00 95.88 245 HIS A O 1
ATOM 1983 N N . ASN A 1 246 ? 3.143 -12.360 -26.949 1.00 96.19 246 ASN A N 1
ATOM 1984 C CA . ASN A 1 246 ? 3.319 -13.253 -28.101 1.00 96.19 246 ASN A CA 1
ATOM 1985 C C . ASN A 1 246 ? 4.508 -14.202 -27.852 1.00 96.19 246 ASN A C 1
ATOM 1987 O O . ASN A 1 246 ? 5.541 -14.117 -28.515 1.00 96.19 246 ASN A O 1
ATOM 1991 N N . GLY A 1 247 ? 4.370 -15.039 -26.817 1.00 97.12 247 GLY A N 1
ATOM 1992 C CA . GLY A 1 247 ? 5.458 -15.810 -26.209 1.00 97.12 247 GLY A CA 1
ATOM 1993 C C . GLY A 1 247 ? 6.073 -15.117 -24.986 1.00 97.12 247 GLY A C 1
ATOM 1994 O O . GLY A 1 247 ? 5.775 -13.957 -24.691 1.00 97.12 247 GLY A O 1
ATOM 1995 N N . TRP A 1 248 ? 6.924 -15.843 -24.259 1.00 97.38 248 TRP A N 1
ATOM 1996 C CA . TRP A 1 248 ? 7.659 -15.316 -23.106 1.00 97.38 248 TRP A CA 1
ATOM 1997 C C . TRP A 1 248 ? 8.924 -14.589 -23.560 1.00 97.38 248 TRP A C 1
ATOM 1999 O O . TRP A 1 248 ? 9.735 -15.151 -24.291 1.00 97.38 248 TRP A O 1
ATOM 2009 N N . LYS A 1 249 ? 9.090 -13.342 -23.117 1.00 96.00 249 LYS A N 1
ATOM 2010 C CA . LYS A 1 249 ? 10.220 -12.468 -23.454 1.00 96.00 249 LYS A CA 1
ATOM 2011 C C . LYS A 1 249 ? 10.938 -12.030 -22.185 1.00 96.00 249 LYS A C 1
ATOM 2013 O O . LYS A 1 249 ? 10.294 -11.756 -21.174 1.00 96.00 249 LYS A O 1
ATOM 2018 N N . ASN A 1 250 ? 12.264 -11.967 -22.242 1.00 95.31 250 ASN A N 1
ATOM 2019 C CA . ASN A 1 250 ? 13.091 -11.472 -21.142 1.00 95.31 250 ASN A CA 1
ATOM 2020 C C . ASN A 1 250 ? 12.859 -9.967 -20.932 1.00 95.31 250 ASN A C 1
ATOM 2022 O O . ASN A 1 250 ? 12.618 -9.232 -21.893 1.00 95.31 250 ASN A O 1
ATOM 2026 N N . TYR A 1 251 ? 12.955 -9.507 -19.685 1.00 94.69 251 TYR A N 1
ATOM 2027 C CA . TYR A 1 251 ? 13.183 -8.088 -19.408 1.00 94.69 251 TYR A CA 1
ATOM 2028 C C . TYR A 1 251 ? 14.603 -7.677 -19.834 1.00 94.69 251 TYR A C 1
ATOM 2030 O O . TYR A 1 251 ? 15.493 -8.519 -19.958 1.00 94.69 251 TYR A O 1
ATOM 2038 N N . ASP A 1 252 ? 14.820 -6.371 -20.014 1.00 93.88 252 ASP A N 1
ATOM 2039 C CA . ASP A 1 252 ? 16.170 -5.790 -19.999 1.00 93.88 252 ASP A CA 1
ATOM 2040 C C . ASP A 1 252 ? 16.863 -6.131 -18.666 1.00 93.88 252 ASP A C 1
ATOM 2042 O O . ASP A 1 252 ? 16.207 -6.165 -17.624 1.00 93.88 252 ASP A O 1
ATOM 2046 N N . VAL A 1 253 ? 18.177 -6.366 -18.682 1.00 92.94 253 VAL A N 1
ATOM 2047 C CA . VAL A 1 253 ? 18.976 -6.809 -17.523 1.00 92.94 253 VAL A CA 1
ATOM 2048 C C . VAL A 1 253 ? 18.758 -5.879 -16.326 1.00 92.94 253 VAL A C 1
ATOM 2050 O O . VAL A 1 253 ? 18.386 -6.323 -15.241 1.00 92.94 253 VAL A O 1
ATOM 2053 N N . LYS A 1 254 ? 18.857 -4.563 -16.558 1.00 93.19 254 LYS A N 1
ATOM 2054 C CA . LYS A 1 254 ? 18.663 -3.526 -15.529 1.00 93.19 254 LYS A CA 1
ATOM 2055 C C . LYS A 1 254 ? 17.234 -3.496 -14.986 1.00 93.19 254 LYS A C 1
ATOM 2057 O O . LYS A 1 254 ? 17.024 -3.248 -13.797 1.00 93.19 254 LYS A O 1
ATOM 2062 N N . ALA A 1 255 ? 16.247 -3.754 -15.843 1.00 94.25 255 ALA A N 1
ATOM 2063 C CA . ALA A 1 255 ? 14.852 -3.847 -15.431 1.00 94.25 255 ALA A CA 1
ATOM 2064 C C . ALA A 1 255 ? 14.602 -5.124 -14.613 1.00 94.25 255 ALA A C 1
ATOM 2066 O O . ALA A 1 255 ? 13.940 -5.046 -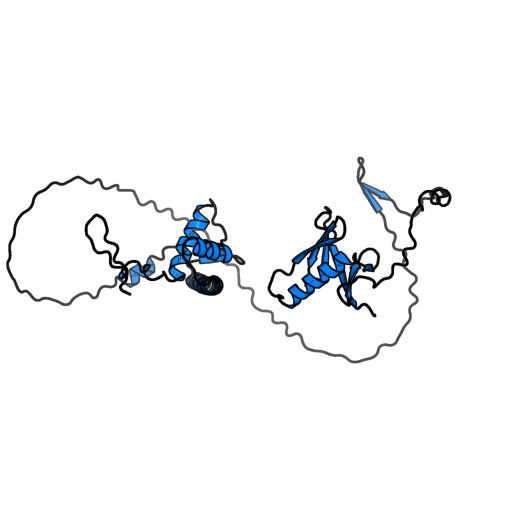13.585 1.00 94.25 255 ALA A O 1
ATOM 2067 N N . SER A 1 256 ? 15.181 -6.266 -15.002 1.00 95.62 256 SER A N 1
ATOM 2068 C CA . SER A 1 256 ? 15.104 -7.525 -14.248 1.00 95.62 256 SER A CA 1
ATOM 2069 C C . SER A 1 256 ? 15.694 -7.384 -12.845 1.00 95.62 256 SER A C 1
ATOM 2071 O O . SER A 1 256 ? 15.026 -7.736 -11.875 1.00 95.62 256 SER A O 1
ATOM 2073 N N . ASP A 1 257 ? 16.891 -6.800 -12.720 1.00 95.31 257 ASP A N 1
ATOM 2074 C CA . ASP A 1 257 ? 17.518 -6.535 -11.418 1.00 95.31 257 ASP A CA 1
ATOM 2075 C C . ASP A 1 257 ? 16.660 -5.597 -10.549 1.00 95.31 257 ASP A C 1
ATOM 2077 O O . ASP A 1 257 ? 16.539 -5.797 -9.340 1.00 95.31 257 ASP A O 1
ATOM 2081 N N . THR A 1 258 ? 16.004 -4.604 -11.163 1.00 95.19 258 THR A N 1
ATOM 2082 C CA . THR A 1 258 ? 15.089 -3.682 -10.468 1.00 95.19 258 THR A CA 1
ATOM 2083 C C . THR A 1 258 ? 13.807 -4.385 -10.002 1.00 95.19 258 THR A C 1
ATOM 2085 O O . THR A 1 258 ? 13.366 -4.165 -8.874 1.00 95.19 258 THR A O 1
ATOM 2088 N N . VAL A 1 259 ? 13.203 -5.249 -10.831 1.00 95.94 259 VAL A N 1
ATOM 2089 C CA . VAL A 1 259 ? 12.032 -6.057 -10.435 1.00 95.94 259 VAL A CA 1
ATOM 2090 C C . VAL A 1 259 ? 12.404 -7.014 -9.302 1.00 95.94 259 VAL A C 1
ATOM 2092 O O . VAL A 1 259 ? 11.632 -7.146 -8.356 1.00 95.94 259 VAL A O 1
ATOM 2095 N N . GLU A 1 260 ? 13.580 -7.641 -9.361 1.00 96.69 260 GLU A N 1
ATOM 2096 C CA . GLU A 1 260 ? 14.050 -8.576 -8.337 1.00 96.69 260 GLU A CA 1
ATOM 2097 C C . GLU A 1 260 ? 14.327 -7.881 -6.995 1.00 96.69 260 GLU A C 1
ATOM 2099 O O . GLU A 1 260 ? 13.867 -8.359 -5.959 1.00 96.69 260 GLU A O 1
ATOM 2104 N N . GLU A 1 261 ? 14.986 -6.718 -6.988 1.00 95.06 261 GLU A N 1
ATOM 2105 C CA . GLU A 1 261 ? 15.211 -5.942 -5.760 1.00 95.06 261 GLU A CA 1
ATOM 2106 C C . GLU A 1 261 ? 13.885 -5.527 -5.092 1.00 95.06 261 GLU A C 1
ATOM 2108 O O . GLU A 1 261 ? 13.715 -5.663 -3.877 1.00 95.06 261 GLU A O 1
ATOM 2113 N N . ILE A 1 262 ? 12.901 -5.109 -5.894 1.00 94.69 262 ILE A N 1
ATOM 2114 C CA . ILE A 1 262 ? 11.556 -4.763 -5.417 1.00 94.69 262 ILE A CA 1
ATOM 2115 C C . ILE A 1 262 ? 10.779 -6.012 -4.957 1.00 94.69 262 ILE A C 1
ATOM 2117 O O . ILE A 1 262 ? 10.034 -5.947 -3.976 1.00 94.69 262 ILE A O 1
ATOM 2121 N N . TYR A 1 263 ? 10.955 -7.160 -5.615 1.00 95.38 263 TYR A N 1
ATOM 2122 C CA . TYR A 1 263 ? 10.346 -8.428 -5.208 1.00 95.38 263 TYR A CA 1
ATOM 2123 C C . TYR A 1 263 ? 10.898 -8.917 -3.861 1.00 95.38 263 TYR A C 1
ATOM 2125 O O . TYR A 1 263 ? 10.137 -9.402 -3.022 1.00 95.38 263 TYR A O 1
ATOM 2133 N N . LEU A 1 264 ? 12.196 -8.731 -3.607 1.00 95.12 264 LEU A N 1
ATOM 2134 C CA . LEU A 1 264 ? 12.825 -9.039 -2.320 1.00 95.12 264 LEU A CA 1
ATOM 2135 C C . LEU A 1 264 ? 12.305 -8.127 -1.192 1.00 95.12 264 LEU A C 1
ATOM 2137 O O . LEU A 1 264 ? 12.006 -8.631 -0.107 1.00 95.12 264 LEU A O 1
ATOM 2141 N N . ASP A 1 265 ? 12.101 -6.826 -1.443 1.00 93.44 265 ASP A N 1
ATOM 2142 C CA . ASP A 1 265 ? 11.385 -5.936 -0.510 1.00 93.44 265 ASP A CA 1
ATOM 2143 C C . ASP A 1 265 ? 9.945 -6.416 -0.263 1.00 93.44 265 ASP A C 1
ATOM 2145 O O . ASP A 1 265 ? 9.529 -6.546 0.888 1.00 93.44 265 ASP A O 1
ATOM 2149 N N . TYR A 1 266 ? 9.195 -6.766 -1.312 1.00 93.94 266 TYR A N 1
ATOM 2150 C CA . TYR A 1 266 ? 7.839 -7.310 -1.176 1.00 93.94 266 TYR A CA 1
ATOM 2151 C C . TYR A 1 266 ? 7.800 -8.602 -0.342 1.00 93.94 266 TYR A C 1
ATOM 2153 O O . TYR A 1 266 ? 6.908 -8.762 0.493 1.00 93.94 266 TYR A O 1
ATOM 2161 N N . LEU A 1 267 ? 8.778 -9.505 -0.487 1.00 94.25 267 LEU A N 1
ATOM 2162 C CA . LEU A 1 267 ? 8.871 -10.711 0.343 1.00 94.25 267 LEU A CA 1
ATOM 2163 C C . LEU A 1 267 ? 9.099 -10.392 1.829 1.00 94.25 267 LEU A C 1
ATOM 2165 O O . LEU A 1 267 ? 8.502 -11.057 2.677 1.00 94.25 267 LEU A O 1
ATOM 2169 N N . GLN A 1 268 ? 9.888 -9.362 2.153 1.00 94.50 268 GLN A N 1
ATOM 2170 C CA . GLN A 1 268 ? 10.047 -8.871 3.530 1.00 94.50 268 GLN A CA 1
ATOM 2171 C C . GLN A 1 268 ? 8.785 -8.142 4.030 1.00 94.50 268 GLN A C 1
ATOM 2173 O O . GLN A 1 268 ? 8.399 -8.270 5.193 1.00 94.50 268 GLN A O 1
ATOM 2178 N N . ASN A 1 269 ? 8.112 -7.403 3.145 1.00 92.81 269 ASN A N 1
ATOM 2179 C CA . ASN A 1 269 ? 7.037 -6.466 3.456 1.00 92.81 269 ASN A CA 1
ATOM 2180 C C . ASN A 1 269 ? 5.668 -6.869 2.865 1.00 92.81 269 ASN A C 1
ATOM 2182 O O . ASN A 1 269 ? 4.900 -5.989 2.482 1.00 92.81 269 ASN A O 1
ATOM 2186 N N . ARG A 1 270 ? 5.288 -8.162 2.894 1.00 86.56 270 ARG A N 1
ATOM 2187 C CA . ARG A 1 270 ? 3.991 -8.740 2.417 1.00 86.56 270 ARG A CA 1
ATOM 2188 C C . ARG A 1 270 ? 2.688 -8.197 3.069 1.00 86.56 270 ARG A C 1
ATOM 2190 O O . ARG A 1 270 ? 1.654 -8.863 3.092 1.00 86.56 270 ARG A O 1
ATOM 2197 N N . ARG A 1 271 ? 2.732 -7.027 3.709 1.00 85.12 271 ARG A N 1
ATOM 2198 C CA . ARG A 1 271 ? 1.579 -6.256 4.225 1.00 85.12 271 ARG A CA 1
ATOM 2199 C C . ARG A 1 271 ? 1.664 -4.757 3.884 1.00 85.12 271 ARG A C 1
ATOM 2201 O O . ARG A 1 271 ? 0.820 -3.984 4.342 1.00 85.12 271 ARG A O 1
ATOM 2208 N N . GLY A 1 272 ? 2.712 -4.342 3.171 1.00 72.94 272 GLY A N 1
ATOM 2209 C CA . GLY A 1 272 ? 2.849 -3.043 2.519 1.00 72.94 272 GLY A CA 1
ATOM 2210 C C . GLY A 1 272 ? 2.364 -3.120 1.071 1.00 72.94 272 GLY A C 1
ATOM 2211 O O . GLY A 1 272 ? 2.040 -4.195 0.590 1.00 72.94 272 GLY A O 1
ATOM 2212 N N . THR A 1 273 ? 2.282 -1.971 0.401 1.00 63.44 273 THR A N 1
ATOM 2213 C CA . THR A 1 273 ? 1.663 -1.828 -0.925 1.00 63.44 273 THR A CA 1
ATOM 2214 C C . THR A 1 273 ? 2.247 -2.794 -1.963 1.00 63.44 273 THR A C 1
ATOM 2216 O O . THR A 1 273 ? 3.399 -2.645 -2.362 1.00 63.44 273 THR A O 1
ATOM 2219 N N . ASP A 1 274 ? 1.421 -3.724 -2.446 1.00 78.75 274 ASP A N 1
ATOM 2220 C CA . ASP A 1 274 ? 1.792 -4.838 -3.341 1.00 78.75 274 ASP A CA 1
ATOM 2221 C C . ASP A 1 274 ? 2.138 -4.403 -4.783 1.00 78.75 274 ASP A C 1
ATOM 2223 O O . ASP A 1 274 ? 2.492 -5.223 -5.630 1.00 78.75 274 ASP A O 1
ATOM 2227 N N . VAL A 1 275 ? 1.999 -3.102 -5.059 1.00 84.56 275 VAL A N 1
ATOM 2228 C CA . VAL A 1 275 ? 1.986 -2.492 -6.389 1.00 84.56 275 VAL A CA 1
ATOM 2229 C C . VAL A 1 275 ? 3.083 -1.433 -6.490 1.00 84.56 275 VAL A C 1
ATOM 2231 O O . VAL A 1 275 ? 3.121 -0.486 -5.696 1.00 84.56 275 VAL A O 1
ATOM 2234 N N . ARG A 1 276 ? 3.988 -1.587 -7.463 1.00 88.56 276 ARG A N 1
ATOM 2235 C CA . ARG A 1 276 ? 5.214 -0.779 -7.605 1.00 88.56 276 ARG A CA 1
ATOM 2236 C C . ARG A 1 276 ? 5.444 -0.365 -9.063 1.00 88.56 276 ARG A C 1
ATOM 2238 O O . ARG A 1 276 ? 5.119 -1.119 -9.975 1.00 88.56 276 ARG A O 1
ATOM 2245 N N . ALA A 1 277 ? 6.001 0.827 -9.282 1.00 91.31 277 ALA A N 1
ATOM 2246 C CA . ALA A 1 277 ? 6.378 1.306 -10.614 1.00 91.31 277 ALA A CA 1
ATOM 2247 C C . ALA A 1 277 ? 7.812 0.874 -10.966 1.00 91.31 277 ALA A C 1
ATOM 2249 O O . ALA A 1 277 ? 8.710 0.982 -10.131 1.00 91.31 277 ALA A O 1
ATOM 2250 N N . VAL A 1 278 ? 8.017 0.400 -12.195 1.00 93.00 278 VAL A N 1
ATOM 2251 C CA . VAL A 1 278 ? 9.289 -0.104 -12.731 1.00 93.00 278 VAL A CA 1
ATOM 2252 C C . VAL A 1 278 ? 9.509 0.474 -14.128 1.00 93.00 278 VAL A C 1
ATOM 2254 O O . VAL A 1 278 ? 8.580 0.514 -14.935 1.00 93.00 278 VAL A O 1
ATOM 2257 N N . LYS A 1 279 ? 10.738 0.898 -14.438 1.00 91.81 279 LYS A N 1
ATOM 2258 C CA . LYS A 1 279 ? 11.115 1.415 -15.763 1.00 91.81 279 LYS A CA 1
ATOM 2259 C C . LYS A 1 279 ? 11.926 0.385 -16.539 1.00 91.81 279 LYS A C 1
ATOM 2261 O O . LYS A 1 279 ? 12.818 -0.243 -15.980 1.00 91.81 279 LYS A O 1
ATOM 2266 N N . SER A 1 280 ? 11.609 0.220 -17.821 1.00 88.31 280 SER A N 1
ATOM 2267 C CA . SER A 1 280 ? 12.310 -0.682 -18.740 1.00 88.31 280 SER A CA 1
ATOM 2268 C C . SER A 1 280 ? 12.424 -0.000 -20.102 1.00 88.31 280 SER A C 1
ATOM 2270 O O . SER A 1 280 ? 11.437 0.128 -20.831 1.00 88.31 280 SER A O 1
ATOM 2272 N N . GLY A 1 281 ? 13.625 0.481 -20.432 1.00 88.56 281 GLY A N 1
ATOM 2273 C CA . GLY A 1 281 ? 13.818 1.435 -21.525 1.00 88.56 281 GLY A CA 1
ATOM 2274 C C . GLY A 1 281 ? 13.062 2.744 -21.260 1.00 88.56 281 GLY A C 1
ATOM 2275 O O . GLY A 1 281 ? 13.118 3.288 -20.160 1.00 88.56 281 GLY A O 1
ATOM 2276 N N . GLN A 1 282 ? 12.327 3.235 -22.260 1.00 90.50 282 GLN A N 1
ATOM 2277 C CA . GLN A 1 282 ? 11.481 4.433 -22.138 1.00 90.50 282 GLN A CA 1
ATOM 2278 C C . GLN A 1 282 ? 10.174 4.189 -21.354 1.00 90.50 282 GLN A C 1
ATOM 2280 O O . GLN A 1 282 ? 9.556 5.143 -20.879 1.00 90.50 282 GLN A O 1
ATOM 2285 N N . TRP A 1 283 ? 9.757 2.926 -21.212 1.00 92.12 283 TRP A N 1
ATOM 2286 C CA . TRP A 1 283 ? 8.430 2.558 -20.723 1.00 92.12 283 TRP A CA 1
ATOM 2287 C C . TRP A 1 283 ? 8.364 2.406 -19.200 1.00 92.12 283 TRP A C 1
ATOM 2289 O O . TRP A 1 283 ? 9.263 1.831 -18.581 1.00 92.12 283 TRP A O 1
ATOM 2299 N N . GLU A 1 284 ? 7.258 2.862 -18.606 1.00 94.88 284 GLU A N 1
ATOM 2300 C CA . GLU A 1 284 ? 6.966 2.735 -17.173 1.00 94.88 284 GLU A CA 1
ATOM 2301 C C . GLU A 1 284 ? 5.773 1.796 -16.924 1.00 94.88 284 GLU A C 1
ATOM 2303 O O . GLU A 1 284 ? 4.669 1.988 -17.444 1.00 94.88 284 GLU A O 1
ATOM 2308 N N . TYR A 1 285 ? 6.016 0.760 -16.121 1.00 96.25 285 TYR A N 1
ATOM 2309 C CA . TYR A 1 285 ? 5.102 -0.345 -15.847 1.00 96.25 285 TYR A CA 1
ATOM 2310 C C . TYR A 1 285 ? 4.746 -0.406 -14.364 1.00 96.25 285 TYR A C 1
ATOM 2312 O O . TYR A 1 285 ? 5.598 -0.239 -13.496 1.00 96.25 285 TYR A O 1
ATOM 2320 N N . MET A 1 286 ? 3.487 -0.710 -14.071 1.00 96.75 286 MET A N 1
ATOM 2321 C CA . MET A 1 286 ? 2.994 -1.012 -12.735 1.00 96.75 286 MET A CA 1
ATOM 2322 C C . MET A 1 286 ? 3.002 -2.529 -12.539 1.00 96.75 286 MET A C 1
ATOM 2324 O O . MET A 1 286 ? 2.261 -3.234 -13.224 1.00 96.75 286 MET A O 1
ATOM 2328 N N . VAL A 1 287 ? 3.841 -3.027 -11.633 1.00 97.19 287 VAL A N 1
ATOM 2329 C CA . VAL A 1 287 ? 3.969 -4.453 -11.304 1.00 97.19 287 VAL A CA 1
ATOM 2330 C C . VAL A 1 287 ? 3.163 -4.774 -10.046 1.00 97.19 287 VAL A C 1
ATOM 2332 O O . VAL A 1 287 ? 3.299 -4.089 -9.033 1.00 97.19 287 VAL A O 1
ATOM 2335 N N . ASP A 1 288 ? 2.345 -5.823 -10.132 1.00 96.50 288 ASP A N 1
ATOM 2336 C CA . ASP A 1 288 ? 1.589 -6.450 -9.046 1.00 96.50 288 ASP A CA 1
ATOM 2337 C C . ASP A 1 288 ? 2.160 -7.859 -8.803 1.00 96.50 288 ASP A C 1
ATOM 2339 O O . ASP A 1 288 ? 2.023 -8.765 -9.635 1.00 96.50 288 ASP A O 1
ATOM 2343 N N . PHE A 1 289 ? 2.819 -8.038 -7.655 1.00 95.50 289 PHE A N 1
ATOM 2344 C CA . PHE A 1 289 ? 3.467 -9.299 -7.271 1.00 95.50 289 PHE A CA 1
ATOM 2345 C C . PHE A 1 289 ? 2.516 -10.321 -6.631 1.00 95.50 289 PHE A C 1
ATOM 2347 O O . PHE A 1 289 ? 2.909 -11.469 -6.422 1.00 95.50 289 PHE A O 1
ATOM 2354 N N . LEU A 1 290 ? 1.277 -9.933 -6.318 1.00 93.75 290 LEU A N 1
ATOM 2355 C CA . LEU A 1 290 ? 0.241 -10.829 -5.803 1.00 93.75 290 LEU A CA 1
ATOM 2356 C C . LEU A 1 290 ? -0.491 -11.508 -6.969 1.00 93.75 290 LEU A C 1
ATOM 2358 O O . LEU A 1 290 ? -0.740 -12.711 -6.924 1.00 93.75 290 LEU A O 1
ATOM 2362 N N . ALA A 1 291 ? -0.776 -10.757 -8.035 1.00 95.62 291 ALA A N 1
ATOM 2363 C CA . ALA A 1 291 ? -1.369 -11.270 -9.270 1.00 95.62 291 ALA A CA 1
ATOM 2364 C C . ALA A 1 291 ? -0.344 -11.817 -10.287 1.00 95.62 291 ALA A C 1
ATOM 2366 O O . ALA A 1 291 ? -0.762 -12.423 -11.276 1.00 95.62 291 ALA A O 1
ATOM 2367 N N . LEU A 1 292 ? 0.959 -11.572 -10.075 1.00 96.69 292 LEU A N 1
ATOM 2368 C CA . LEU A 1 292 ? 2.053 -11.800 -11.036 1.00 96.69 292 LEU A CA 1
ATOM 2369 C C . LEU A 1 292 ? 1.751 -11.201 -12.419 1.00 96.69 292 LEU A C 1
ATOM 2371 O O . LEU A 1 292 ? 1.820 -11.865 -13.459 1.00 96.69 292 LEU A O 1
ATOM 2375 N N . LYS A 1 293 ? 1.410 -9.907 -12.425 1.00 97.69 293 LYS A N 1
ATOM 2376 C CA . LYS A 1 293 ? 1.086 -9.143 -13.637 1.00 97.69 293 LYS A CA 1
ATOM 2377 C C . LYS A 1 293 ? 1.802 -7.800 -13.666 1.00 97.69 293 LYS A C 1
ATOM 2379 O O . LYS A 1 293 ? 2.005 -7.169 -12.634 1.00 97.69 293 LYS A O 1
ATOM 2384 N N . GLN A 1 294 ? 2.116 -7.335 -14.871 1.00 97.25 294 GLN A N 1
ATOM 2385 C CA . GLN A 1 294 ? 2.478 -5.944 -15.132 1.00 97.25 294 GLN A CA 1
ATOM 2386 C C . GLN A 1 294 ? 1.383 -5.241 -15.938 1.00 97.25 294 GLN A C 1
ATOM 2388 O O . GLN A 1 294 ? 0.694 -5.874 -16.735 1.00 97.25 294 GLN A O 1
ATOM 2393 N N . THR A 1 295 ? 1.263 -3.929 -15.773 1.00 97.56 295 THR A N 1
ATOM 2394 C CA . THR A 1 295 ? 0.362 -3.044 -16.526 1.00 97.56 295 THR A CA 1
ATOM 2395 C C . THR A 1 295 ? 1.177 -1.879 -17.078 1.00 97.56 295 THR A C 1
ATOM 2397 O O . THR A 1 295 ? 1.868 -1.216 -16.307 1.00 97.56 295 THR A O 1
ATOM 2400 N N . ASN A 1 296 ? 1.134 -1.604 -18.384 1.00 96.25 296 ASN A N 1
ATOM 2401 C CA . ASN A 1 296 ? 1.798 -0.412 -18.934 1.00 96.25 296 ASN A CA 1
ATOM 2402 C C . ASN A 1 296 ? 1.033 0.856 -18.497 1.00 96.25 296 ASN A C 1
ATOM 2404 O O . ASN A 1 296 ? -0.154 0.991 -18.792 1.00 96.25 296 ASN A O 1
ATOM 2408 N N . ILE A 1 297 ? 1.696 1.771 -17.780 1.00 95.19 297 ILE A N 1
ATOM 2409 C CA . ILE A 1 297 ? 1.057 2.987 -17.243 1.00 95.19 297 ILE A CA 1
ATOM 2410 C C . ILE A 1 297 ? 0.936 4.070 -18.324 1.00 95.19 297 ILE A C 1
ATOM 2412 O O . ILE A 1 297 ? -0.015 4.843 -18.316 1.00 95.19 297 ILE A O 1
ATOM 2416 N N . GLN A 1 298 ? 1.890 4.129 -19.253 1.00 93.38 298 GLN A N 1
ATOM 2417 C CA . GLN A 1 298 ? 1.991 5.192 -20.260 1.00 93.38 298 GLN A CA 1
ATOM 2418 C C . GLN A 1 298 ? 1.147 4.925 -21.514 1.00 93.38 298 GLN A C 1
ATOM 2420 O O . GLN A 1 298 ? 0.772 5.862 -22.210 1.00 93.38 298 GLN A O 1
ATOM 2425 N N . HIS A 1 299 ? 0.857 3.660 -21.825 1.00 92.12 299 HIS A N 1
ATOM 2426 C CA . HIS A 1 299 ? 0.031 3.285 -22.972 1.00 92.12 299 HIS A CA 1
ATOM 2427 C C . HIS A 1 299 ? -1.464 3.386 -22.633 1.00 92.12 299 HIS A C 1
ATOM 2429 O O . HIS A 1 299 ? -1.909 2.745 -21.684 1.00 92.12 299 HIS A O 1
ATOM 2435 N N . GLU A 1 300 ? -2.247 4.107 -23.441 1.00 93.12 300 GLU A N 1
ATOM 2436 C CA . GLU A 1 300 ? -3.663 4.441 -23.174 1.00 93.12 300 GLU A CA 1
ATOM 2437 C C . GLU A 1 300 ? -4.558 3.223 -22.895 1.00 93.12 300 GLU A C 1
ATOM 2439 O O . GLU A 1 300 ? -5.375 3.237 -21.980 1.00 93.12 300 GLU A O 1
ATOM 2444 N N . ALA A 1 301 ? -4.369 2.126 -23.638 1.00 93.19 301 ALA A N 1
ATOM 2445 C CA . ALA A 1 301 ? -5.114 0.879 -23.421 1.00 93.19 301 ALA A CA 1
ATOM 2446 C C . ALA A 1 301 ? -4.710 0.105 -22.142 1.00 93.19 301 ALA A C 1
ATOM 2448 O O . ALA A 1 301 ? -5.221 -0.988 -21.908 1.00 93.19 301 ALA A O 1
ATOM 2449 N N . HIS A 1 302 ? -3.755 0.624 -21.356 1.00 95.44 302 HIS A N 1
ATOM 2450 C CA . HIS A 1 302 ? -3.219 0.050 -20.116 1.00 95.44 302 HIS A CA 1
ATOM 2451 C C . HIS A 1 302 ? -2.974 -1.465 -20.176 1.00 95.44 302 HIS A C 1
ATOM 2453 O O . HIS A 1 302 ? -3.409 -2.229 -19.316 1.00 95.44 302 HIS A O 1
ATOM 2459 N N . THR A 1 303 ? -2.281 -1.911 -21.227 1.00 96.69 303 THR A N 1
ATOM 2460 C CA . THR A 1 303 ? -2.120 -3.331 -21.555 1.00 96.69 303 THR A CA 1
ATOM 2461 C C . THR A 1 303 ? -1.508 -4.118 -20.394 1.00 96.69 303 THR A C 1
ATOM 2463 O O . THR A 1 303 ? -0.361 -3.877 -20.000 1.00 96.69 303 THR A O 1
ATOM 2466 N N . ILE A 1 304 ? -2.274 -5.080 -19.875 1.00 97.69 304 ILE A N 1
ATOM 2467 C CA . ILE A 1 304 ? -1.876 -5.979 -18.788 1.00 97.69 304 ILE A CA 1
ATOM 2468 C C . ILE A 1 304 ? -1.214 -7.231 -19.381 1.00 97.69 304 ILE A C 1
ATOM 2470 O O . ILE A 1 304 ? -1.700 -7.781 -20.368 1.00 97.69 304 ILE A O 1
ATOM 2474 N N . ARG A 1 305 ? -0.109 -7.689 -18.785 1.00 97.75 305 ARG A N 1
ATOM 2475 C CA . ARG A 1 305 ? 0.656 -8.876 -19.208 1.00 97.75 305 ARG A CA 1
ATOM 2476 C C . ARG A 1 305 ? 1.046 -9.730 -18.005 1.00 97.75 305 ARG A C 1
ATOM 2478 O O . ARG A 1 305 ? 1.388 -9.184 -16.956 1.00 97.75 305 ARG A O 1
ATOM 2485 N N . SER A 1 306 ? 1.042 -11.050 -18.165 1.00 98.25 306 SER A N 1
ATOM 2486 C CA . SER A 1 306 ? 1.582 -11.994 -17.177 1.00 98.25 306 SER A CA 1
ATOM 2487 C C . SER A 1 306 ? 3.095 -11.808 -17.027 1.00 98.25 306 SER A C 1
ATOM 2489 O O . SER A 1 306 ? 3.777 -11.494 -18.008 1.00 98.25 306 SER A O 1
ATOM 2491 N N . ILE A 1 307 ? 3.631 -12.018 -15.822 1.00 98.06 307 ILE A N 1
ATOM 2492 C CA . ILE A 1 307 ? 5.079 -12.024 -15.558 1.00 98.06 307 ILE A CA 1
ATOM 2493 C C . ILE A 1 307 ? 5.497 -13.272 -14.779 1.00 98.06 307 ILE A C 1
ATOM 2495 O O . ILE A 1 307 ? 4.701 -13.854 -14.045 1.00 98.06 307 ILE A O 1
ATOM 2499 N N . ARG A 1 308 ? 6.757 -13.688 -14.928 1.00 98.06 308 ARG A N 1
ATOM 2500 C CA . ARG A 1 308 ? 7.348 -14.797 -14.167 1.00 98.06 308 ARG A CA 1
ATOM 2501 C C . ARG A 1 308 ? 8.827 -14.561 -13.876 1.00 98.06 308 ARG A C 1
ATOM 2503 O O . ARG A 1 308 ? 9.515 -13.887 -14.639 1.00 98.06 308 ARG A O 1
ATOM 2510 N N . ARG A 1 309 ? 9.306 -15.172 -12.796 1.00 97.62 309 ARG A N 1
ATOM 2511 C CA . ARG A 1 309 ? 10.706 -15.189 -12.355 1.00 97.62 309 ARG A CA 1
ATOM 2512 C C . ARG A 1 309 ? 11.311 -16.541 -12.728 1.00 97.62 309 ARG A C 1
ATOM 2514 O O . ARG A 1 309 ? 10.769 -17.566 -12.321 1.00 97.62 309 ARG A O 1
ATOM 2521 N N . VAL A 1 310 ? 12.392 -16.552 -13.502 1.00 97.38 310 VAL A N 1
ATOM 2522 C CA . VAL A 1 310 ? 13.049 -17.776 -13.993 1.00 97.38 310 VAL A CA 1
ATOM 2523 C C . VAL A 1 310 ? 14.457 -17.858 -13.392 1.00 97.38 310 VAL A C 1
ATOM 2525 O O . VAL A 1 310 ? 15.170 -16.857 -13.446 1.00 97.38 310 VAL A O 1
ATOM 2528 N N . PRO A 1 311 ? 14.879 -18.987 -12.792 1.00 96.44 311 PRO A N 1
ATOM 2529 C CA . PRO A 1 311 ? 16.262 -19.151 -12.349 1.00 96.44 311 PRO A CA 1
ATOM 2530 C C . PRO A 1 311 ? 17.200 -19.219 -13.559 1.00 96.44 311 PRO A C 1
ATOM 2532 O O . PRO A 1 311 ? 16.882 -19.864 -14.558 1.00 96.44 311 PRO A O 1
ATOM 2535 N N . VAL A 1 312 ? 18.357 -18.568 -13.463 1.00 93.06 312 VAL A N 1
ATOM 2536 C CA . VAL A 1 312 ? 19.413 -18.642 -14.478 1.00 93.06 312 VAL A CA 1
ATOM 2537 C C . VAL A 1 312 ? 20.432 -19.675 -14.016 1.00 93.06 312 VAL A C 1
ATOM 2539 O O . VAL A 1 312 ? 21.090 -19.488 -12.994 1.00 93.06 312 VAL A O 1
ATOM 2542 N N . SER A 1 313 ? 20.566 -20.771 -14.762 1.00 82.31 313 SER A N 1
ATOM 2543 C CA . SER A 1 313 ? 21.686 -21.700 -14.597 1.00 82.31 313 SER A CA 1
ATOM 2544 C C . SER A 1 313 ? 22.990 -20.988 -14.962 1.00 82.31 313 SER A C 1
ATOM 2546 O O . SER A 1 313 ? 23.115 -20.494 -16.085 1.00 82.31 313 SER A O 1
ATOM 2548 N N . LYS A 1 314 ? 23.922 -20.934 -14.008 1.00 65.44 314 LYS A N 1
ATOM 2549 C CA . LYS A 1 314 ? 25.318 -20.534 -14.224 1.00 65.44 314 LYS A CA 1
ATOM 2550 C C . LYS A 1 314 ? 26.131 -21.713 -14.752 1.00 65.44 314 LYS A C 1
ATOM 2552 O O . LYS A 1 314 ? 25.758 -22.854 -14.399 1.00 65.44 314 LYS A O 1
#

pLDDT: mean 72.92, std 21.12, range [38.66, 98.25]

Radius of gyration: 39.59 Å; chains: 1; bounding box: 75×97×120 Å

Sequence (314 aa):
MPSAMLRTASGNIVTEKENKPAKKPAYSKLILPALHQLNRKSSRAHPTSVPALVKWVSLNYDLKDQRRAAQCIRKAVLEAVKQKRIKQIRQSFILTKAKTNKREVEKKVQAPRKRARREVDSSSKSEADDLPTKKTPAVRRARVSKKETVEKAQVPRKRARREDISRSEPDQSTEEKKEEKTPAVRRVTVWLYDHSGWKSYDTTTLDLPEIDLNQKRAEREGTLEKSVAPAAAGLKYDHLWQYEHNGWKNYDVKASDTVEEIYLDYLQNRRGTDVRAVKSGQWEYMVDFLALKQTNIQHEAHTIRSIRRVPVSK

InterPro domains:
  IPR004170 WWE domain [PF02825] (240-309)
  IPR004170 WWE domain [PS50918] (223-309)
  IPR005818 Linker histone H1/H5, domain H15 [PF00538] (24-90)
  IPR005818 Linker histone H1/H5, domain H15 [PS51504] (23-97)
  IPR036388 Winged helix-like DNA-binding domain superfamily [G3DSA:1.10.10.10] (19-113)
  IPR037197 WWE domain superfamily [G3DSA:3.30.720.50] (233-314)
  IPR037197 WWE domain superfamily [SSF117839] (239-310)

Secondary structure (DSSP, 8-state):
-PPP----TT-----TTS-S-S----HHHHHHHHHHHHHHT-SS---EEHHHHHHHHHHHS--S-HHHHHHHHHHHHHHHHHTTSEEEETTEEEE------THHHHTT--------------------------------------------------------------------------------PEEEEETTEEEEE-TT---------STTTGGG-TT-------TTTT-SSSEEEEEESSSEEEPPHHHHHHHHHHHHHHHH-TTS-SEEEEEETTEEEEEETTTTEEEESSSTT--EEEEEEEE---

Foldseek 3Di:
DDDDQDADPVRDRDDPVPPPPDPPDQLLVQQVVQLCVVQVVDPDFDFAALVSSLVSCVVVDDDPDSVVVSVSNVVSVVVCVVVVQWDDDPRGITGPPDPPPVVVVVVVPPDPDDDDDDDDDDDDDDDDDDDDDDDDDDDDDDDDDDDDDDDDPDDDDDDDDDDPPDDDDDDDDDDDDDDPDDDDPDFDWDWDQDPVGIDTDGPPDDPDPPDPPPVPCPVVPPPPPPCPDPVPPDAPDQKWKWWDDPDIDTADRVQRNVVVVVVVVCVVCVPPDQWDWTDGPPWIWIAGPVQQWIFTPPDPVRDIIHMDIGGHDD